Protein AF-A0AAX2ED76-F1 (afdb_monomer)

Nearest PDB structures (foldseek):
  3ja6-assembly1_H  TM=2.681E-01  e=7.664E+00  Escherichia coli
  4tql-assembly1_A  TM=2.188E-01  e=8.082E+00  synthetic construct

pLDDT: mean 91.16, std 10.01, range [43.56, 98.44]

Organism: NCBI:txid361277

Radius of gyration: 42.67 Å; Cα contacts (8 Å, |Δi|>4): 100; chains: 1; bounding box: 92×32×134 Å

Structure (mmCIF, N/CA/C/O backbone):
data_AF-A0AAX2ED76-F1
#
_entry.id   AF-A0AAX2ED76-F1
#
loop_
_atom_site.group_PDB
_atom_site.id
_atom_site.type_symbol
_atom_site.label_atom_id
_atom_site.label_alt_id
_atom_site.label_comp_id
_atom_site.labe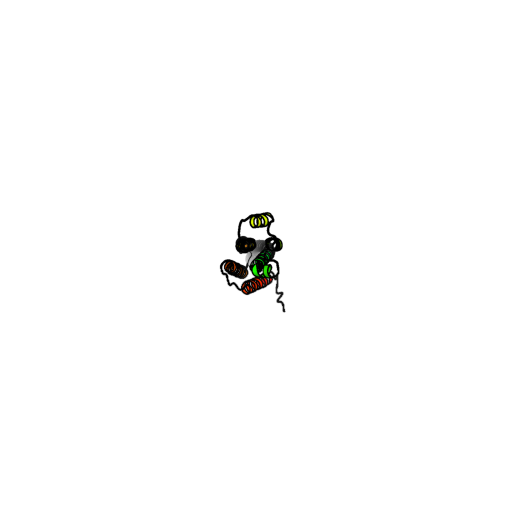l_asym_id
_atom_site.label_entity_id
_atom_site.label_seq_id
_atom_site.pdbx_PDB_ins_code
_atom_site.Cartn_x
_atom_site.Cartn_y
_atom_site.Cartn_z
_atom_site.occupancy
_atom_site.B_iso_or_equiv
_atom_site.auth_seq_id
_atom_site.auth_comp_id
_atom_site.auth_asym_id
_atom_site.auth_atom_id
_atom_site.pdbx_PDB_model_num
ATOM 1 N N . MET A 1 1 ? -61.511 1.092 93.440 1.00 69.12 1 MET A N 1
ATOM 2 C CA . MET A 1 1 ? -60.285 0.341 93.066 1.00 69.12 1 MET A CA 1
ATOM 3 C C . MET A 1 1 ? -60.459 -0.360 91.726 1.00 69.12 1 MET A C 1
ATOM 5 O O . MET A 1 1 ? -59.611 -0.178 90.867 1.00 69.12 1 MET A O 1
ATOM 9 N N . GLU A 1 2 ? -61.564 -1.077 91.512 1.00 80.50 2 GLU A N 1
ATOM 10 C CA . GLU A 1 2 ? -61.861 -1.776 90.249 1.00 80.50 2 GLU A CA 1
ATOM 11 C C . GLU A 1 2 ? -61.949 -0.846 89.022 1.00 80.50 2 GLU A C 1
ATOM 13 O O . GLU A 1 2 ? -61.296 -1.101 88.014 1.00 80.50 2 GLU A O 1
ATOM 18 N N . GLU A 1 3 ? -62.645 0.291 89.136 1.00 82.62 3 GLU A N 1
ATOM 19 C CA . GLU A 1 3 ? -62.752 1.282 88.047 1.00 82.62 3 GLU A CA 1
ATOM 20 C C . GLU A 1 3 ? -61.397 1.890 87.647 1.00 82.62 3 GLU A C 1
ATOM 22 O O . GLU A 1 3 ? -61.124 2.098 86.467 1.00 82.62 3 GLU A O 1
ATOM 27 N N . ILE A 1 4 ? -60.509 2.126 88.620 1.00 82.50 4 ILE A N 1
ATOM 28 C CA . ILE A 1 4 ? -59.165 2.672 88.372 1.00 82.50 4 ILE A CA 1
ATOM 29 C C . ILE A 1 4 ? -58.309 1.646 87.609 1.00 82.50 4 ILE A C 1
ATOM 31 O O . ILE A 1 4 ? -57.596 2.005 86.675 1.00 82.50 4 ILE A O 1
ATOM 35 N N . LEU A 1 5 ? -58.416 0.360 87.957 1.00 80.88 5 LEU A N 1
ATOM 36 C CA . LEU A 1 5 ? -57.726 -0.740 87.275 1.00 80.88 5 LEU A CA 1
ATOM 37 C C . LEU A 1 5 ? -58.218 -0.943 85.836 1.00 80.88 5 LEU A C 1
ATOM 39 O O . LEU A 1 5 ? -57.401 -1.148 84.939 1.00 80.88 5 LEU A O 1
ATOM 43 N N . GLN A 1 6 ? -59.527 -0.836 85.595 1.00 84.56 6 GLN A N 1
ATOM 44 C CA . GLN A 1 6 ? -60.094 -0.915 84.245 1.00 84.56 6 GLN A CA 1
ATOM 45 C C . GLN A 1 6 ? -59.670 0.272 83.370 1.00 84.56 6 GLN A C 1
ATOM 47 O O . GLN A 1 6 ? -59.323 0.080 82.204 1.00 84.56 6 GLN A O 1
ATOM 52 N N . LEU A 1 7 ? -59.617 1.483 83.934 1.00 86.25 7 LEU A N 1
ATOM 53 C CA . LEU A 1 7 ? -59.148 2.680 83.230 1.00 86.25 7 LEU A CA 1
ATOM 54 C C . LEU A 1 7 ? -57.658 2.576 82.846 1.00 86.25 7 LEU A C 1
ATOM 56 O O . LEU A 1 7 ? -57.278 2.878 81.711 1.00 86.25 7 LEU A O 1
ATOM 60 N N . ILE A 1 8 ? -56.809 2.104 83.766 1.00 86.25 8 ILE A N 1
ATOM 61 C CA . ILE A 1 8 ? -55.375 1.879 83.514 1.00 86.25 8 ILE A CA 1
ATOM 62 C C . ILE A 1 8 ? -55.174 0.751 82.487 1.00 86.25 8 ILE A C 1
ATOM 64 O O . ILE A 1 8 ? -54.376 0.884 81.558 1.00 86.25 8 ILE A O 1
ATOM 68 N N . GLY A 1 9 ? -55.931 -0.343 82.594 1.00 86.38 9 GLY A N 1
ATOM 69 C CA . GLY A 1 9 ? -55.889 -1.443 81.627 1.00 86.38 9 GLY A CA 1
ATOM 70 C C . GLY A 1 9 ? -56.289 -1.003 80.215 1.00 86.38 9 GLY A C 1
ATOM 71 O O . GLY A 1 9 ? -55.562 -1.265 79.256 1.00 86.38 9 GLY A O 1
ATOM 72 N N . GLY A 1 10 ? -57.399 -0.269 80.083 1.00 90.44 10 GLY A N 1
ATOM 73 C CA . GLY A 1 10 ? -57.893 0.226 78.794 1.00 90.44 10 GLY A CA 1
ATOM 74 C C . GLY A 1 10 ? -56.942 1.217 78.117 1.00 90.44 10 GLY A C 1
ATOM 75 O O . GLY A 1 10 ? -56.687 1.107 76.917 1.00 90.44 10 GLY A O 1
ATOM 76 N N . THR A 1 11 ? -56.352 2.144 78.879 1.00 91.81 11 THR A N 1
ATOM 77 C CA . THR A 1 11 ? -55.368 3.109 78.349 1.00 91.81 11 THR A CA 1
ATOM 78 C C . THR A 1 11 ? -54.084 2.428 77.874 1.00 91.81 11 THR A C 1
ATOM 80 O O . THR A 1 11 ? -53.576 2.761 76.804 1.00 91.81 11 THR A O 1
ATOM 83 N N . THR A 1 12 ? -53.598 1.417 78.599 1.00 92.38 12 THR A N 1
ATOM 84 C CA . THR A 1 12 ? -52.398 0.655 78.210 1.00 92.38 12 THR A CA 1
ATOM 85 C C . THR A 1 12 ? -52.617 -0.109 76.900 1.00 92.38 12 THR A C 1
ATOM 87 O O . THR A 1 12 ? -51.761 -0.083 76.015 1.00 92.38 12 THR A O 1
ATOM 90 N N . ILE A 1 13 ? -53.790 -0.734 76.737 1.00 93.19 13 ILE A N 1
ATOM 91 C CA . ILE A 1 13 ? -54.168 -1.433 75.499 1.00 93.19 13 ILE A CA 1
ATOM 92 C C . ILE A 1 13 ? -54.272 -0.448 74.330 1.00 93.19 13 ILE A C 1
ATOM 94 O O . ILE A 1 13 ? -53.747 -0.729 73.254 1.00 93.19 13 ILE A O 1
ATOM 98 N N . ALA A 1 14 ? -54.889 0.721 74.533 1.00 93.31 14 ALA A N 1
ATOM 99 C CA . ALA A 1 14 ? -54.999 1.744 73.494 1.00 93.31 14 ALA A CA 1
ATOM 100 C C . ALA A 1 14 ? -53.621 2.251 73.035 1.00 93.31 14 ALA A C 1
ATOM 102 O O . ALA A 1 14 ? -53.367 2.343 71.833 1.00 93.31 14 ALA A O 1
ATOM 103 N N . ILE A 1 15 ? -52.702 2.509 73.973 1.00 94.38 15 ILE A N 1
ATOM 104 C CA . ILE A 1 15 ? -51.319 2.905 73.662 1.00 94.38 15 ILE A CA 1
ATOM 105 C C . ILE A 1 15 ? -50.593 1.787 72.902 1.00 94.38 15 ILE A C 1
ATOM 107 O O . ILE A 1 15 ? -49.913 2.060 71.910 1.00 94.38 15 ILE A O 1
ATOM 111 N N . ALA A 1 16 ? -50.757 0.526 73.311 1.00 94.50 16 ALA A N 1
ATOM 112 C CA . ALA A 1 16 ? -50.165 -0.622 72.621 1.00 94.50 16 ALA A CA 1
ATOM 113 C C . ALA A 1 16 ? -50.689 -0.763 71.180 1.00 94.50 16 ALA A C 1
ATOM 115 O O . ALA A 1 16 ? -49.916 -1.003 70.256 1.00 94.50 16 ALA A O 1
ATOM 116 N N . LEU A 1 17 ? -51.988 -0.545 70.965 1.00 94.38 17 LEU A N 1
ATOM 117 C CA . LEU A 1 17 ? -52.604 -0.583 69.638 1.00 94.38 17 LEU A CA 1
ATOM 118 C C . LEU A 1 17 ? -52.113 0.560 68.747 1.00 94.38 17 LEU A C 1
ATOM 120 O O . LEU A 1 17 ? -51.721 0.321 67.606 1.00 94.38 17 LEU A O 1
ATOM 124 N N . ILE A 1 18 ? -52.076 1.788 69.271 1.00 95.44 18 ILE A N 1
ATOM 125 C CA . ILE A 1 18 ? -51.578 2.961 68.538 1.00 95.44 18 ILE A CA 1
ATOM 126 C C . ILE A 1 18 ? -50.106 2.775 68.165 1.00 95.44 18 ILE A C 1
ATOM 128 O O . ILE A 1 18 ? -49.721 3.034 67.026 1.00 95.44 18 ILE A O 1
ATOM 132 N N . THR A 1 19 ? -49.277 2.293 69.093 1.00 95.81 19 THR A N 1
ATOM 133 C CA . THR A 1 19 ? -47.851 2.051 68.826 1.00 95.81 19 THR A CA 1
ATOM 134 C C . THR A 1 19 ? -47.639 0.908 67.837 1.00 95.81 19 THR A C 1
ATOM 136 O O . THR A 1 19 ? -46.789 1.031 66.956 1.00 95.81 19 THR A O 1
ATOM 139 N N . PHE A 1 20 ? -48.429 -0.167 67.913 1.00 96.50 20 PHE A N 1
ATOM 140 C CA . PHE A 1 20 ? -48.385 -1.266 66.948 1.00 96.50 20 PHE A CA 1
ATOM 141 C C . PHE A 1 20 ? -48.768 -0.806 65.537 1.00 96.50 20 PHE A C 1
ATOM 143 O O . PHE A 1 20 ? -47.997 -1.012 64.597 1.00 96.50 20 PHE A O 1
ATOM 150 N N . LEU A 1 21 ? -49.910 -0.127 65.391 1.00 95.12 21 LEU A N 1
ATOM 151 C CA . LEU A 1 21 ? -50.379 0.392 64.102 1.00 95.12 21 LEU A CA 1
ATOM 152 C C . LEU A 1 21 ? -49.426 1.454 63.544 1.00 95.12 21 LEU A C 1
ATOM 154 O O . LEU A 1 21 ? -49.096 1.425 62.360 1.00 95.12 21 LEU A O 1
ATOM 158 N N . GLY A 1 22 ? -48.923 2.348 64.399 1.00 96.38 22 GLY A N 1
ATOM 159 C CA . GLY A 1 22 ? -47.927 3.349 64.022 1.00 96.38 22 GLY A CA 1
ATOM 160 C C . GLY A 1 22 ? -46.633 2.708 63.522 1.00 96.38 22 GLY A C 1
ATOM 161 O O . GLY A 1 22 ? -46.145 3.056 62.447 1.00 96.38 22 GLY A O 1
ATOM 162 N N . LYS A 1 23 ? -46.108 1.709 64.244 1.00 95.81 23 LYS A N 1
ATOM 163 C CA . LYS A 1 23 ? -44.917 0.953 63.831 1.00 95.81 23 LYS A CA 1
ATOM 164 C C . LYS A 1 23 ? -45.141 0.232 62.502 1.00 95.81 23 LYS A C 1
ATOM 166 O O . LYS A 1 23 ? -44.270 0.286 61.638 1.00 95.81 23 LYS A O 1
ATOM 171 N N . GLN A 1 24 ? -46.298 -0.402 62.320 1.00 96.06 24 GLN A N 1
ATOM 172 C CA . GLN A 1 24 ? -46.640 -1.102 61.083 1.00 96.06 24 GLN A CA 1
ATOM 173 C C . GLN A 1 24 ? -46.751 -0.136 59.896 1.00 96.06 24 GLN A C 1
ATOM 175 O O . GLN A 1 24 ? -46.220 -0.427 58.826 1.00 96.06 24 GLN A O 1
ATOM 180 N N . GLY A 1 25 ? -47.368 1.034 60.091 1.00 95.56 25 GLY A N 1
ATOM 181 C CA . GLY A 1 25 ? -47.464 2.082 59.074 1.00 95.56 25 GLY A CA 1
ATOM 182 C C . GLY A 1 25 ? -46.098 2.645 58.676 1.00 95.56 25 GLY A C 1
ATOM 183 O O . GLY A 1 25 ? -45.792 2.727 57.487 1.00 95.56 25 GLY A O 1
ATOM 184 N N . ILE A 1 26 ? -45.241 2.955 59.656 1.00 96.38 26 ILE A N 1
ATOM 185 C CA . ILE A 1 26 ? -43.863 3.416 59.411 1.00 96.38 26 ILE A CA 1
ATOM 186 C C . ILE A 1 26 ? -43.066 2.347 58.659 1.00 96.38 26 ILE A C 1
ATOM 188 O O . ILE A 1 26 ? -42.390 2.657 57.680 1.00 96.38 26 ILE A O 1
ATOM 192 N N . GLN A 1 27 ? -43.166 1.083 59.071 1.00 96.38 27 GLN A N 1
ATOM 193 C CA . GLN A 1 27 ? -42.460 -0.016 58.420 1.00 96.38 27 GLN A CA 1
ATOM 194 C C . GLN A 1 27 ? -42.949 -0.240 56.984 1.00 96.38 27 GLN A C 1
ATOM 196 O O . GLN A 1 27 ? -42.130 -0.415 56.086 1.00 96.38 27 GLN A O 1
ATOM 201 N N . ALA A 1 28 ? -44.261 -0.180 56.742 1.00 95.88 28 ALA A N 1
ATOM 202 C CA . ALA A 1 28 ? -44.829 -0.269 55.399 1.00 95.88 28 ALA A CA 1
ATOM 203 C C . ALA A 1 28 ? -44.353 0.885 54.502 1.00 95.88 28 ALA A C 1
ATOM 205 O O . ALA A 1 28 ? -43.974 0.654 53.353 1.00 95.88 28 ALA A O 1
ATOM 206 N N . TYR A 1 29 ? -44.308 2.108 55.036 1.00 96.56 29 TYR A N 1
ATOM 207 C CA . TYR A 1 29 ? -43.811 3.279 54.315 1.00 96.56 29 TYR A CA 1
ATOM 208 C C . TYR A 1 29 ? -42.323 3.160 53.964 1.00 96.56 29 TYR A C 1
ATOM 210 O O . TYR A 1 29 ? -41.947 3.372 52.810 1.00 96.56 29 TYR A O 1
ATOM 218 N N . ILE A 1 30 ? -41.484 2.760 54.927 1.00 96.19 30 ILE A N 1
ATOM 219 C CA . ILE A 1 30 ? -40.052 2.517 54.696 1.00 96.19 30 ILE A CA 1
ATOM 220 C C . ILE A 1 30 ? -39.870 1.432 53.634 1.00 96.19 30 ILE A C 1
ATOM 222 O O . ILE A 1 30 ? -39.145 1.649 52.668 1.00 96.19 30 ILE A O 1
ATOM 226 N N . ASN A 1 31 ? -40.572 0.303 53.760 1.00 96.56 31 ASN A N 1
ATOM 227 C CA . ASN A 1 31 ? -40.487 -0.792 52.796 1.00 96.56 31 ASN A CA 1
ATOM 228 C C . ASN A 1 31 ? -40.858 -0.334 51.381 1.00 96.56 31 ASN A C 1
ATOM 230 O O . ASN A 1 31 ? -40.152 -0.667 50.433 1.00 96.56 31 ASN A O 1
ATOM 234 N N . LEU A 1 32 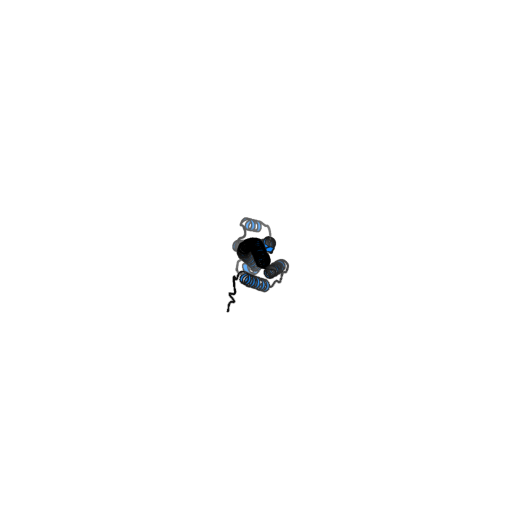? -41.921 0.463 51.233 1.00 96.38 32 LEU A N 1
ATOM 235 C CA . LEU A 1 32 ? -42.346 0.990 49.937 1.00 96.38 32 LEU A CA 1
ATOM 236 C C . LEU A 1 32 ? -41.3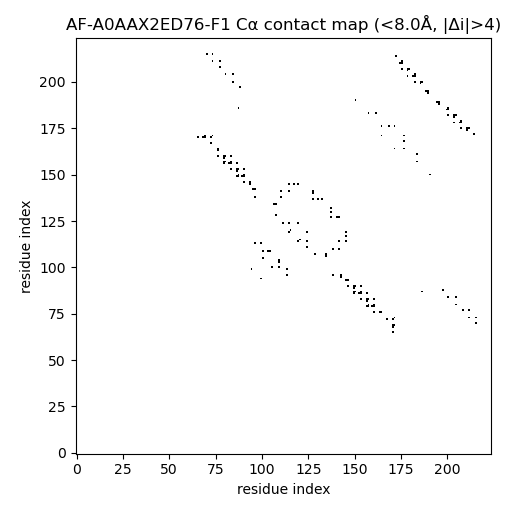04 1.943 49.335 1.00 96.38 32 LEU A C 1
ATOM 238 O O . LEU A 1 32 ? -40.998 1.842 48.145 1.00 96.38 32 LEU A O 1
ATOM 242 N N . LEU A 1 33 ? -40.721 2.836 50.142 1.00 96.19 33 LEU A N 1
ATOM 243 C CA . LEU A 1 33 ? -39.649 3.726 49.691 1.00 96.19 33 LEU A CA 1
ATOM 244 C C . LEU A 1 33 ? -38.394 2.953 49.279 1.00 96.19 33 LEU A C 1
ATOM 246 O O . LEU A 1 33 ? -37.856 3.208 48.201 1.00 96.19 33 LEU A O 1
ATOM 250 N N . THR A 1 34 ? -37.947 1.997 50.095 1.00 96.81 34 THR A N 1
ATOM 251 C CA . THR A 1 34 ? -36.770 1.168 49.805 1.00 96.81 34 THR A CA 1
ATOM 252 C C . THR A 1 34 ? -36.996 0.283 48.584 1.00 96.81 34 THR A C 1
ATOM 254 O O . THR A 1 34 ? -36.108 0.149 47.748 1.00 96.81 34 THR A O 1
ATOM 257 N N . GLN A 1 35 ? -38.188 -0.292 48.421 1.00 97.31 35 GLN A N 1
ATOM 258 C CA . GLN A 1 35 ? -38.518 -1.092 47.243 1.00 97.31 35 GLN A CA 1
ATOM 259 C C . GLN A 1 35 ? -38.535 -0.234 45.973 1.00 97.31 35 GLN A C 1
ATOM 261 O O . GLN A 1 35 ? -38.024 -0.660 44.935 1.00 97.31 35 GLN A O 1
ATOM 266 N N . LYS A 1 36 ? -39.070 0.991 46.052 1.00 97.06 36 LYS A N 1
ATOM 267 C CA . LYS A 1 36 ? -39.067 1.939 44.932 1.00 97.06 36 LYS A CA 1
ATOM 268 C C . LYS A 1 36 ? -37.651 2.382 44.569 1.00 97.06 36 LYS A C 1
ATOM 270 O O . LYS A 1 36 ? -37.310 2.366 43.389 1.00 97.06 36 LYS A O 1
ATOM 275 N N . SER A 1 37 ? -36.821 2.742 45.550 1.00 96.12 37 SER A N 1
ATOM 276 C CA . SER A 1 37 ? -35.431 3.130 45.287 1.00 96.12 37 SER A CA 1
ATOM 277 C C . SER A 1 37 ? -34.636 1.965 44.701 1.00 96.12 37 SER A C 1
ATOM 279 O O . SER A 1 37 ? -33.991 2.141 43.673 1.00 96.12 37 SER A O 1
ATOM 281 N N . LEU A 1 38 ? -34.764 0.756 45.257 1.00 97.12 38 LEU A N 1
ATOM 282 C CA . LEU A 1 38 ? -34.119 -0.450 44.734 1.00 97.12 38 LEU A CA 1
ATOM 283 C C . LEU A 1 38 ? -34.555 -0.754 43.295 1.00 97.12 38 LEU A C 1
ATOM 285 O O . LEU A 1 38 ? -33.721 -1.076 42.449 1.00 97.12 38 LEU A O 1
ATOM 289 N N . SER A 1 39 ? -35.851 -0.623 42.997 1.00 97.62 39 SER A N 1
ATOM 290 C CA . SER A 1 39 ? -36.367 -0.800 41.639 1.00 97.62 39 SER A CA 1
ATOM 291 C C . SER A 1 39 ? -35.797 0.241 40.675 1.00 97.62 39 SER A C 1
ATOM 293 O O . SER A 1 39 ? -35.441 -0.113 39.553 1.00 97.62 39 SER A O 1
ATOM 295 N N . ASN A 1 40 ? -35.687 1.503 41.095 1.00 97.56 40 ASN A N 1
ATOM 296 C CA . ASN A 1 40 ? -35.098 2.562 40.278 1.00 97.56 40 ASN A CA 1
ATOM 297 C C . ASN A 1 40 ? -33.611 2.299 40.015 1.00 97.56 40 ASN A C 1
ATOM 299 O O . ASN A 1 40 ? -33.209 2.298 38.856 1.00 97.56 40 ASN A O 1
ATOM 303 N N . TYR A 1 41 ? -32.829 1.966 41.047 1.00 98.06 41 TYR A N 1
ATOM 304 C CA . TYR A 1 41 ? -31.417 1.604 40.894 1.00 98.06 41 TYR A CA 1
ATOM 305 C C . TYR A 1 41 ? -31.223 0.405 39.964 1.00 98.06 41 TYR A C 1
ATOM 307 O O . TYR A 1 41 ? -30.348 0.424 39.103 1.00 98.06 41 TYR A O 1
ATOM 315 N N . LYS A 1 42 ? -32.062 -0.631 40.082 1.00 98.06 42 LYS A N 1
ATOM 316 C CA . LYS A 1 42 ? -32.019 -1.787 39.176 1.00 98.06 42 LYS A CA 1
ATOM 317 C C . LYS A 1 42 ? -32.316 -1.381 37.731 1.00 98.06 42 LYS A C 1
ATOM 319 O O . LYS A 1 42 ? -31.659 -1.869 36.815 1.00 98.06 42 LYS A O 1
ATOM 324 N N . ASN A 1 43 ? -33.290 -0.498 37.520 1.00 98.19 43 ASN A N 1
ATOM 325 C CA . ASN A 1 43 ? -33.630 0.007 36.192 1.00 98.19 43 ASN A CA 1
ATOM 326 C C . ASN A 1 43 ? -32.501 0.862 35.597 1.00 98.19 43 ASN A C 1
ATOM 328 O O . ASN A 1 43 ? -32.170 0.683 34.427 1.00 98.19 43 ASN A O 1
ATOM 332 N N . GLU A 1 44 ? -31.884 1.737 36.391 1.00 98.25 44 GLU A N 1
ATOM 333 C CA . GLU A 1 44 ? -30.729 2.544 35.981 1.00 98.25 44 GLU A CA 1
ATOM 334 C C . GLU A 1 44 ? -29.522 1.670 35.639 1.00 98.25 44 GLU A C 1
ATOM 336 O O . GLU A 1 44 ? -28.940 1.826 34.568 1.00 98.25 44 GLU A O 1
ATOM 341 N N . LEU A 1 45 ? -29.197 0.689 36.485 1.00 98.19 45 LEU A N 1
ATOM 342 C CA . LEU A 1 45 ? -28.099 -0.246 36.243 1.00 98.19 45 LEU A CA 1
ATOM 343 C C . LEU A 1 45 ? -28.340 -1.072 34.975 1.00 98.19 45 LEU A C 1
ATOM 345 O O . LEU A 1 45 ? -27.443 -1.204 34.147 1.00 98.19 45 LEU A O 1
ATOM 349 N N . ASN A 1 46 ? -29.564 -1.564 34.769 1.00 98.06 46 ASN A N 1
ATOM 350 C CA . ASN A 1 46 ? -29.934 -2.262 33.537 1.00 98.06 46 ASN A CA 1
ATOM 351 C C . ASN A 1 46 ? -29.817 -1.362 32.300 1.00 98.06 46 ASN A C 1
ATOM 353 O O . ASN A 1 46 ? -29.419 -1.835 31.236 1.00 98.06 46 ASN A O 1
ATOM 357 N N . LYS A 1 47 ? -30.164 -0.075 32.419 1.00 98.38 47 LYS A N 1
ATOM 358 C CA . LYS A 1 47 ? -30.011 0.895 31.332 1.00 98.38 47 LYS A CA 1
ATOM 359 C C . LYS A 1 47 ? -28.533 1.102 30.991 1.00 98.38 47 LYS A C 1
ATOM 361 O O . LYS A 1 47 ? -28.169 0.939 29.831 1.00 98.38 47 LYS A O 1
ATOM 366 N N . MET A 1 48 ? -27.688 1.358 31.992 1.00 98.25 48 MET A N 1
ATOM 367 C CA . MET A 1 48 ? -26.238 1.516 31.804 1.00 98.25 48 MET A CA 1
ATOM 368 C C . MET A 1 48 ? -25.594 0.252 31.221 1.00 98.25 48 MET A C 1
ATOM 370 O O . MET A 1 48 ? -24.736 0.343 30.344 1.00 98.25 48 MET A O 1
ATOM 374 N N . ALA A 1 49 ? -26.028 -0.931 31.665 1.00 98.12 49 ALA A N 1
ATOM 375 C CA . ALA A 1 49 ? -25.543 -2.203 31.138 1.00 98.12 49 ALA A CA 1
ATOM 376 C C . ALA A 1 49 ? -25.866 -2.354 29.644 1.00 98.12 49 ALA A C 1
ATOM 378 O O . ALA A 1 49 ? -24.974 -2.673 28.862 1.00 98.12 49 ALA A O 1
ATOM 379 N N . ARG A 1 50 ? -27.104 -2.048 29.229 1.00 98.06 50 ARG A N 1
ATOM 380 C CA . ARG A 1 50 ? -27.512 -2.087 27.813 1.00 98.06 50 ARG A CA 1
ATOM 381 C C . ARG A 1 50 ? -26.779 -1.060 26.955 1.00 98.06 50 ARG A C 1
ATOM 383 O O . ARG A 1 50 ? -26.392 -1.372 25.836 1.00 98.06 50 ARG A O 1
ATOM 390 N N . GLU A 1 51 ? -26.586 0.154 27.464 1.00 98.44 51 GLU A N 1
ATOM 391 C CA . GLU A 1 51 ? -25.818 1.194 26.766 1.00 98.44 51 GLU A CA 1
ATOM 392 C C . GLU A 1 51 ? -24.359 0.764 26.564 1.00 98.44 51 GLU A C 1
ATOM 394 O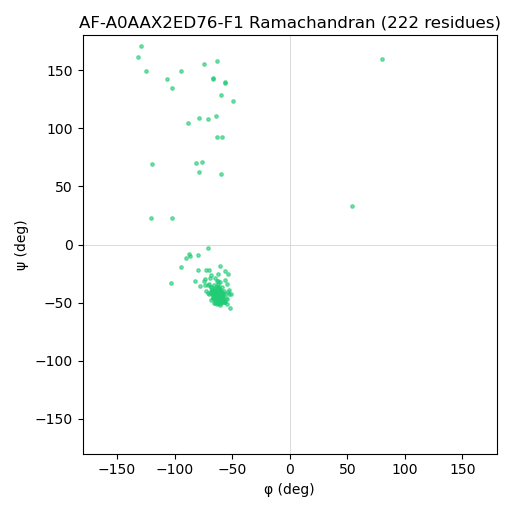 O . GLU A 1 51 ? -23.818 0.907 25.467 1.00 98.44 51 GLU A O 1
ATOM 399 N N . THR A 1 52 ? -23.751 0.168 27.592 1.00 98.19 52 THR A N 1
ATOM 400 C CA . THR A 1 52 ? -22.383 -0.368 27.530 1.00 98.19 52 THR A CA 1
ATOM 401 C C . THR A 1 52 ? -22.276 -1.537 26.552 1.00 98.19 52 THR A C 1
ATOM 403 O O . THR A 1 52 ? -21.343 -1.589 25.753 1.00 98.19 52 THR A O 1
ATOM 406 N N . GLU A 1 53 ? -23.235 -2.465 26.582 1.00 98.44 53 GLU A N 1
ATOM 407 C CA . GLU A 1 53 ? -23.298 -3.598 25.657 1.00 98.44 53 GLU A CA 1
ATOM 408 C C . GLU A 1 53 ? -23.407 -3.123 24.203 1.00 98.44 53 GLU A C 1
ATOM 410 O O . GLU A 1 53 ? -22.650 -3.575 23.345 1.00 98.44 53 GLU A O 1
ATOM 415 N N . HIS A 1 54 ? -24.292 -2.162 23.934 1.00 98.31 54 HIS A N 1
ATOM 416 C CA . HIS A 1 54 ? -24.463 -1.585 22.604 1.00 98.31 54 HIS A CA 1
ATOM 417 C C . HIS A 1 54 ? -23.198 -0.855 22.117 1.00 98.31 54 HIS A C 1
ATOM 419 O O . HIS A 1 54 ? -22.79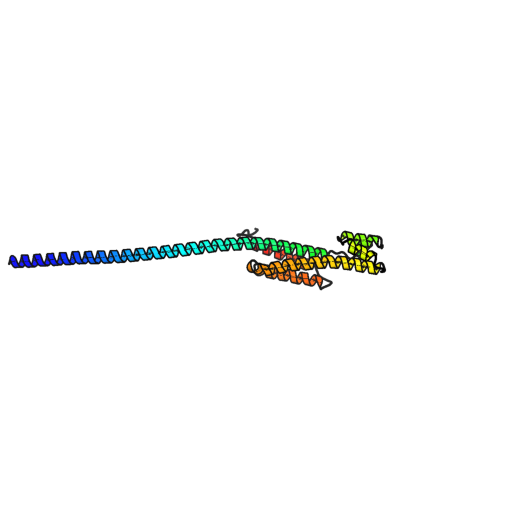3 -1.016 20.964 1.00 98.31 54 HIS A O 1
ATOM 425 N N . ASP A 1 55 ? -22.537 -0.077 22.980 1.00 98.31 55 ASP A N 1
ATOM 426 C CA . ASP A 1 55 ? -21.268 0.579 22.638 1.00 98.31 55 ASP A CA 1
ATOM 427 C C . ASP A 1 55 ? -20.161 -0.436 22.320 1.00 98.31 55 ASP A C 1
ATOM 429 O O . ASP A 1 55 ? -19.425 -0.268 21.345 1.00 98.31 55 ASP A O 1
ATOM 433 N N . LEU A 1 56 ? -20.073 -1.518 23.097 1.00 98.31 56 LEU A N 1
ATOM 434 C CA . LEU A 1 56 ? -19.122 -2.598 22.852 1.00 98.31 56 LEU A CA 1
ATOM 435 C C . LEU A 1 56 ? -19.397 -3.297 21.515 1.00 98.31 56 LEU A C 1
ATOM 437 O O . LEU A 1 56 ? -18.466 -3.497 20.737 1.00 98.31 56 LEU A O 1
ATOM 441 N N . GLN A 1 57 ? -20.657 -3.625 21.218 1.00 98.19 57 GLN A N 1
ATOM 442 C CA . GLN A 1 57 ? -21.051 -4.231 19.942 1.00 98.19 57 GLN A CA 1
ATOM 443 C C . GLN A 1 57 ? -20.680 -3.336 18.755 1.00 98.19 57 GLN A C 1
ATOM 445 O O . GLN A 1 57 ? -20.091 -3.819 17.786 1.00 98.19 57 GLN A O 1
ATOM 450 N N . ARG A 1 58 ? -20.946 -2.027 18.852 1.00 98.38 58 ARG A N 1
ATOM 451 C CA . ARG A 1 58 ? -20.534 -1.048 17.838 1.00 98.38 58 ARG A CA 1
ATOM 452 C C . ARG A 1 58 ? -19.017 -1.035 17.651 1.00 98.38 58 ARG A C 1
ATOM 454 O O . ARG A 1 58 ? -18.549 -1.145 16.527 1.00 98.38 58 ARG A O 1
ATOM 461 N N . LYS A 1 59 ? -18.244 -0.963 18.738 1.00 98.25 59 LYS A N 1
ATOM 462 C CA . LYS A 1 59 ? -16.772 -0.976 18.676 1.00 98.25 59 LYS A CA 1
ATOM 463 C C . LYS A 1 59 ? -16.223 -2.256 18.049 1.00 98.25 59 LYS A C 1
ATOM 465 O O . LYS A 1 59 ? -15.291 -2.179 17.256 1.00 98.25 59 LYS A O 1
ATOM 470 N N . ILE A 1 60 ? -16.792 -3.417 18.380 1.00 97.75 60 ILE A N 1
ATOM 471 C CA . ILE A 1 60 ? -16.415 -4.705 17.776 1.00 97.75 60 ILE A CA 1
ATOM 472 C C . ILE A 1 60 ? -16.699 -4.691 16.273 1.00 97.75 60 ILE A C 1
ATOM 474 O O . ILE A 1 60 ? -15.846 -5.094 15.484 1.00 97.75 60 ILE A O 1
ATOM 478 N N . HIS A 1 61 ? -17.874 -4.205 15.873 1.00 97.81 61 HIS A N 1
ATOM 479 C CA . HIS A 1 61 ? -18.244 -4.078 14.468 1.00 97.81 61 HIS A CA 1
ATOM 480 C C . HIS A 1 61 ? -17.297 -3.136 13.708 1.00 97.81 61 HIS A C 1
ATOM 482 O O . HIS A 1 61 ? -16.750 -3.518 12.673 1.00 97.81 61 HIS A O 1
ATOM 488 N N . ASP A 1 62 ? -17.037 -1.945 14.248 1.00 97.94 62 ASP A N 1
ATOM 489 C CA . ASP A 1 62 ? -16.151 -0.950 13.637 1.00 97.94 62 ASP A CA 1
ATOM 490 C C . ASP A 1 62 ? -14.708 -1.464 13.544 1.00 97.94 62 ASP A C 1
ATOM 492 O O . ASP A 1 62 ? -14.047 -1.292 12.518 1.00 97.94 62 ASP A O 1
ATOM 496 N N . PHE A 1 63 ? -14.231 -2.167 14.577 1.00 95.88 63 PHE A N 1
ATOM 497 C CA . PHE A 1 63 ? -12.936 -2.843 14.550 1.00 95.88 63 PHE A CA 1
ATOM 498 C C . PHE A 1 63 ? -12.882 -3.925 13.466 1.00 95.88 63 PHE A C 1
ATOM 500 O O . PHE A 1 63 ? -11.884 -4.026 12.752 1.00 95.88 63 PHE A O 1
ATOM 507 N N . GLY A 1 64 ? -13.956 -4.700 13.299 1.00 95.19 64 GLY A N 1
ATOM 508 C CA . GLY A 1 64 ? -14.075 -5.689 12.228 1.00 95.19 64 GLY A CA 1
ATOM 509 C C . GLY A 1 64 ? -13.980 -5.055 10.839 1.00 95.19 64 GLY A C 1
ATOM 510 O O . GLY A 1 64 ? -13.201 -5.515 10.002 1.00 95.19 64 GLY A O 1
ATOM 511 N N . LEU A 1 65 ? -14.706 -3.956 10.606 1.00 96.62 65 LEU A N 1
ATOM 512 C CA . LEU A 1 65 ? -14.638 -3.201 9.351 1.00 96.62 65 LEU A CA 1
ATOM 513 C C . LEU A 1 65 ? -13.237 -2.636 9.095 1.00 96.62 65 LEU A C 1
ATOM 515 O O . LEU A 1 65 ? -12.706 -2.782 7.990 1.00 96.62 65 LEU A O 1
ATOM 519 N N . TYR A 1 66 ? -12.620 -2.031 10.113 1.00 96.38 66 TYR A N 1
ATOM 520 C CA . TYR A 1 66 ? -11.260 -1.506 10.025 1.00 96.38 66 TYR A CA 1
ATOM 521 C C . TYR A 1 66 ? -10.248 -2.611 9.709 1.00 96.38 66 TYR A C 1
ATOM 523 O O . TYR A 1 66 ? -9.453 -2.460 8.785 1.00 96.38 66 TYR A O 1
ATOM 531 N N . SER A 1 67 ? -10.298 -3.737 10.425 1.00 94.56 67 SER A N 1
ATOM 532 C CA . SER A 1 67 ? -9.403 -4.878 10.210 1.00 94.56 67 SER A CA 1
ATOM 533 C C . SER A 1 67 ? -9.552 -5.443 8.797 1.00 94.56 67 SER A C 1
ATOM 535 O O . SER A 1 67 ? -8.553 -5.611 8.095 1.00 94.56 67 SER A O 1
ATOM 537 N N . SER A 1 68 ? -10.787 -5.637 8.324 1.00 95.56 68 SER A N 1
ATOM 538 C CA . SER A 1 68 ? -11.042 -6.097 6.956 1.00 95.56 68 SER A CA 1
ATOM 539 C C . SER A 1 68 ? -10.468 -5.135 5.915 1.00 95.56 68 SER A C 1
ATOM 541 O O . SER A 1 68 ? -9.818 -5.578 4.966 1.00 95.56 68 SER A O 1
ATOM 543 N N . LYS A 1 69 ? -10.671 -3.821 6.087 1.00 97.62 69 LYS A N 1
ATOM 544 C CA . LYS A 1 69 ? -10.113 -2.811 5.180 1.00 97.62 69 LYS A CA 1
ATOM 545 C C . LYS A 1 69 ? -8.596 -2.774 5.241 1.00 97.62 69 LYS A C 1
ATOM 547 O O . LYS A 1 69 ? -7.956 -2.714 4.198 1.00 97.62 69 LYS A O 1
ATOM 552 N N . ARG A 1 70 ? -8.013 -2.883 6.430 1.00 95.69 70 ARG A N 1
ATOM 553 C CA . ARG A 1 70 ? -6.566 -2.958 6.616 1.00 95.69 70 ARG A CA 1
ATOM 554 C C . ARG A 1 70 ? -5.966 -4.123 5.822 1.00 95.69 70 ARG A C 1
ATOM 556 O O . ARG A 1 70 ? -5.046 -3.885 5.049 1.00 95.69 70 ARG A O 1
ATOM 563 N N . HIS A 1 71 ? -6.502 -5.340 5.922 1.00 94.69 71 HIS A N 1
ATOM 564 C CA . HIS A 1 71 ? -5.998 -6.481 5.137 1.00 94.69 71 HIS A CA 1
ATOM 565 C C . HIS A 1 71 ? -6.085 -6.252 3.621 1.00 94.69 71 HIS A C 1
ATOM 567 O O . HIS A 1 71 ? -5.121 -6.525 2.905 1.00 94.69 71 HIS A O 1
ATOM 573 N N . GLU A 1 72 ? -7.199 -5.693 3.138 1.00 96.75 72 GLU A N 1
ATOM 574 C CA . GLU A 1 72 ? -7.362 -5.295 1.732 1.00 96.75 72 GLU A CA 1
ATOM 575 C C . GLU A 1 72 ? -6.262 -4.305 1.311 1.00 96.75 72 GLU A C 1
ATOM 577 O O . GLU A 1 72 ? -5.585 -4.513 0.301 1.00 96.75 72 GLU A O 1
ATOM 582 N N . LYS A 1 73 ? -6.030 -3.255 2.114 1.00 97.75 73 LYS A N 1
ATOM 583 C CA . LYS A 1 73 ? -5.027 -2.229 1.806 1.00 97.75 73 LYS A CA 1
ATOM 584 C C . LYS A 1 73 ? -3.606 -2.773 1.824 1.00 97.75 73 LYS A C 1
ATOM 586 O O . LYS A 1 73 ? -2.850 -2.431 0.920 1.00 97.75 73 LYS A O 1
ATOM 591 N N . TYR A 1 74 ? -3.264 -3.638 2.778 1.00 96.94 74 TYR A N 1
ATOM 592 C CA . TYR A 1 74 ? -1.953 -4.293 2.858 1.00 96.94 74 TYR A CA 1
ATOM 593 C C . TYR A 1 74 ? -1.661 -5.187 1.651 1.00 96.94 74 TYR A C 1
ATOM 595 O O . TYR A 1 74 ? -0.569 -5.122 1.087 1.00 96.94 74 TYR A O 1
ATOM 603 N N . SER A 1 75 ? -2.631 -6.003 1.234 1.00 95.94 75 SER A N 1
ATOM 604 C CA . SER A 1 75 ? -2.464 -6.867 0.062 1.00 95.94 75 SER A CA 1
ATOM 605 C C . SER A 1 75 ? -2.209 -6.047 -1.202 1.00 95.94 75 SER A C 1
ATOM 607 O O . SER A 1 75 ? -1.337 -6.382 -2.003 1.00 95.94 75 SER A O 1
ATOM 609 N N . GLU A 1 76 ? -2.962 -4.964 -1.377 1.00 97.88 76 GLU A N 1
ATOM 610 C CA . GLU A 1 76 ? -2.857 -4.133 -2.570 1.00 97.88 76 GLU A CA 1
ATOM 611 C C . GLU A 1 76 ? -1.554 -3.328 -2.605 1.00 97.88 76 GLU A C 1
ATOM 613 O O . GLU A 1 76 ? -0.888 -3.302 -3.640 1.00 97.88 76 GLU A O 1
ATOM 618 N N . ILE A 1 77 ? -1.113 -2.746 -1.481 1.00 97.44 77 ILE A N 1
ATOM 619 C CA . ILE A 1 77 ? 0.187 -2.063 -1.472 1.00 97.44 77 ILE A CA 1
ATOM 620 C C . ILE A 1 77 ? 1.338 -3.040 -1.709 1.00 97.44 77 ILE A C 1
ATOM 622 O O . ILE A 1 77 ? 2.274 -2.713 -2.433 1.00 97.44 77 ILE A O 1
ATOM 626 N N . TYR A 1 78 ? 1.267 -4.259 -1.167 1.00 97.19 78 TYR A N 1
ATOM 627 C CA . TYR A 1 78 ? 2.293 -5.264 -1.426 1.00 97.19 78 TYR A CA 1
ATOM 628 C C . TYR A 1 78 ? 2.382 -5.593 -2.923 1.00 97.19 78 TYR A C 1
ATOM 630 O O . TYR A 1 78 ? 3.478 -5.644 -3.483 1.00 97.19 78 TYR A O 1
ATOM 638 N N . ARG A 1 79 ? 1.233 -5.737 -3.595 1.00 98.00 79 ARG A N 1
ATOM 639 C CA . ARG A 1 79 ? 1.168 -5.920 -5.051 1.00 98.00 79 ARG A CA 1
ATOM 640 C C . ARG A 1 79 ? 1.819 -4.751 -5.795 1.00 98.00 79 ARG A C 1
ATOM 642 O O . ARG A 1 79 ? 2.621 -4.987 -6.695 1.00 98.00 79 ARG A O 1
ATOM 649 N N . LEU A 1 80 ? 1.497 -3.509 -5.428 1.00 98.06 80 LEU A N 1
ATOM 650 C CA . LEU A 1 80 ? 2.059 -2.311 -6.063 1.00 98.06 80 LEU A CA 1
ATOM 651 C C . LEU A 1 80 ? 3.576 -2.200 -5.851 1.00 98.06 80 LEU A C 1
ATOM 653 O O . LEU A 1 80 ? 4.303 -1.946 -6.807 1.00 98.06 80 LEU A O 1
ATOM 657 N N . LEU A 1 81 ? 4.068 -2.468 -4.639 1.00 97.06 81 LEU A N 1
ATOM 658 C CA . LEU A 1 81 ? 5.503 -2.489 -4.338 1.00 97.06 81 LEU A CA 1
ATOM 659 C C . LEU A 1 81 ? 6.239 -3.576 -5.125 1.00 97.06 81 LEU A C 1
ATOM 661 O O . LEU A 1 81 ? 7.323 -3.315 -5.634 1.00 97.06 81 LEU A O 1
ATOM 665 N N . GLN A 1 82 ? 5.647 -4.763 -5.285 1.00 97.12 82 GLN A N 1
ATOM 666 C CA . GLN A 1 82 ? 6.223 -5.835 -6.100 1.00 97.12 82 GLN A CA 1
ATOM 667 C C . GLN A 1 82 ? 6.312 -5.439 -7.581 1.00 97.12 82 GLN A C 1
ATOM 669 O O . GLN A 1 82 ? 7.305 -5.744 -8.246 1.00 97.12 82 GLN A O 1
ATOM 674 N N . VAL A 1 83 ? 5.287 -4.761 -8.110 1.00 98.00 83 VAL A N 1
ATOM 675 C CA . VAL A 1 83 ? 5.299 -4.229 -9.482 1.00 98.00 83 VAL A CA 1
ATOM 676 C C . VAL A 1 83 ? 6.373 -3.153 -9.629 1.00 98.00 83 VAL A C 1
ATOM 678 O O . VAL A 1 83 ? 7.126 -3.188 -10.602 1.00 98.00 83 VAL A O 1
ATOM 681 N N . ALA A 1 84 ? 6.478 -2.241 -8.660 1.00 97.00 84 ALA A N 1
ATOM 682 C CA . ALA A 1 84 ? 7.492 -1.196 -8.655 1.00 97.00 84 ALA A CA 1
ATOM 683 C C . ALA A 1 84 ? 8.907 -1.782 -8.604 1.00 97.00 84 ALA A C 1
ATOM 685 O O . ALA A 1 84 ? 9.726 -1.478 -9.465 1.00 97.00 84 ALA A O 1
ATOM 686 N N . HIS A 1 85 ? 9.155 -2.705 -7.671 1.00 95.88 85 HIS A N 1
ATOM 687 C CA . HIS A 1 85 ? 10.402 -3.465 -7.553 1.00 95.88 85 HIS A CA 1
ATOM 688 C C . HIS A 1 85 ? 10.779 -4.130 -8.880 1.00 95.88 85 HIS A C 1
ATOM 690 O O . HIS A 1 85 ? 11.833 -3.847 -9.436 1.00 95.88 85 HIS A O 1
ATOM 696 N N . SER A 1 86 ? 9.866 -4.912 -9.459 1.00 95.81 86 SER A N 1
ATOM 697 C CA . SER A 1 86 ? 10.117 -5.620 -10.723 1.00 95.81 86 SER A CA 1
ATOM 698 C C . SER A 1 86 ? 10.377 -4.667 -11.894 1.00 95.81 86 SER A C 1
ATOM 700 O O . SER A 1 86 ? 11.095 -5.011 -12.829 1.00 95.81 86 SER A O 1
ATOM 702 N N . SER A 1 87 ? 9.765 -3.481 -11.885 1.00 94.81 87 SER A N 1
ATOM 703 C CA . SER A 1 87 ? 9.963 -2.473 -12.932 1.00 94.81 87 SER A CA 1
ATOM 704 C C . SER A 1 87 ? 11.325 -1.796 -12.812 1.00 94.81 87 SER A C 1
ATOM 706 O O . SER A 1 87 ? 11.943 -1.502 -13.831 1.00 94.81 87 SER A O 1
ATOM 708 N N . VAL A 1 88 ? 11.808 -1.596 -11.585 1.00 93.00 88 VAL A N 1
ATOM 709 C CA . VAL A 1 88 ? 13.153 -1.082 -11.298 1.00 93.00 88 VAL A CA 1
ATOM 710 C C . VAL A 1 88 ? 14.205 -2.082 -11.747 1.00 93.00 88 VAL A C 1
ATOM 712 O O . VAL A 1 88 ? 15.059 -1.697 -12.536 1.00 93.00 88 VAL A O 1
ATOM 715 N N . VAL A 1 89 ? 14.070 -3.352 -11.347 1.00 91.25 89 VAL A N 1
ATOM 716 C CA . VAL A 1 89 ? 14.954 -4.448 -11.786 1.00 91.25 89 VAL A CA 1
ATOM 717 C C . VAL A 1 89 ? 15.010 -4.515 -13.312 1.00 91.25 89 VAL A C 1
ATOM 719 O O . VAL A 1 89 ? 16.070 -4.524 -13.916 1.00 91.25 89 VAL A O 1
ATOM 722 N N . LYS A 1 90 ? 13.862 -4.448 -13.997 1.00 91.00 90 LYS A N 1
ATOM 723 C CA . LYS A 1 90 ? 13.847 -4.428 -15.471 1.00 91.00 90 LYS A CA 1
ATOM 724 C C . LYS A 1 90 ? 14.554 -3.216 -16.072 1.00 91.00 90 LYS A C 1
ATOM 726 O O . LYS A 1 90 ? 15.089 -3.326 -17.170 1.00 91.00 90 LYS A O 1
ATOM 731 N N . ALA A 1 91 ? 14.493 -2.061 -15.412 1.00 90.69 91 ALA A N 1
ATOM 732 C CA . ALA A 1 91 ? 15.158 -0.848 -15.869 1.00 90.69 91 ALA A CA 1
ATOM 733 C C . ALA A 1 91 ? 16.677 -0.898 -15.640 1.00 90.69 91 ALA A C 1
ATOM 735 O O . ALA A 1 91 ? 17.409 -0.321 -16.445 1.00 90.69 91 ALA A O 1
ATOM 736 N N . THR A 1 92 ? 17.145 -1.587 -14.592 1.00 87.12 92 THR A N 1
ATOM 737 C CA . THR A 1 92 ? 18.572 -1.845 -14.329 1.00 87.12 92 THR A CA 1
ATOM 738 C C . THR A 1 92 ? 19.119 -2.966 -15.217 1.00 87.12 92 THR A C 1
ATOM 740 O O . THR A 1 92 ? 20.218 -2.837 -15.749 1.00 87.12 92 THR A O 1
ATOM 743 N N . ASP A 1 93 ? 18.310 -3.989 -15.503 1.00 87.50 93 ASP A N 1
ATOM 744 C CA . ASP A 1 93 ? 18.609 -5.120 -16.395 1.00 87.50 93 ASP A CA 1
ATOM 745 C C . ASP A 1 93 ? 18.658 -4.758 -17.888 1.00 87.50 93 ASP A C 1
ATOM 747 O O . ASP A 1 93 ? 18.926 -5.624 -18.733 1.00 87.50 93 ASP A O 1
ATOM 751 N N . VAL A 1 94 ? 18.372 -3.507 -18.273 1.00 85.94 94 VAL A N 1
ATOM 752 C CA . VAL A 1 94 ? 18.550 -3.063 -19.663 1.00 85.94 94 VAL A CA 1
ATOM 753 C C . VAL A 1 94 ? 20.039 -3.151 -20.006 1.00 85.94 94 VAL A C 1
ATOM 755 O O . VAL A 1 94 ? 20.819 -2.231 -19.775 1.00 85.94 94 VAL A O 1
ATOM 758 N N . VAL A 1 95 ? 20.421 -4.298 -20.572 1.00 72.12 95 VAL A N 1
ATOM 759 C CA . VAL A 1 95 ? 21.800 -4.640 -20.912 1.00 72.12 95 VAL A CA 1
ATOM 760 C C . VAL A 1 95 ? 22.389 -3.576 -21.828 1.00 72.12 95 VAL A C 1
ATOM 762 O O . VAL A 1 95 ? 21.737 -3.110 -22.773 1.00 72.12 95 VAL A O 1
ATOM 765 N N . ASN A 1 96 ? 23.658 -3.244 -21.578 1.00 72.94 96 ASN A N 1
ATOM 766 C CA . ASN A 1 96 ? 24.438 -2.373 -22.438 1.00 72.94 96 ASN A CA 1
ATOM 767 C C . ASN A 1 96 ? 24.316 -2.853 -23.890 1.00 72.94 96 ASN A C 1
ATOM 769 O O . ASN A 1 96 ? 24.646 -3.993 -24.224 1.00 72.94 96 ASN A O 1
ATOM 773 N N . ILE A 1 97 ? 23.864 -1.972 -24.780 1.00 80.69 97 ILE A N 1
ATOM 774 C CA . ILE A 1 97 ? 23.705 -2.290 -26.203 1.00 80.69 97 I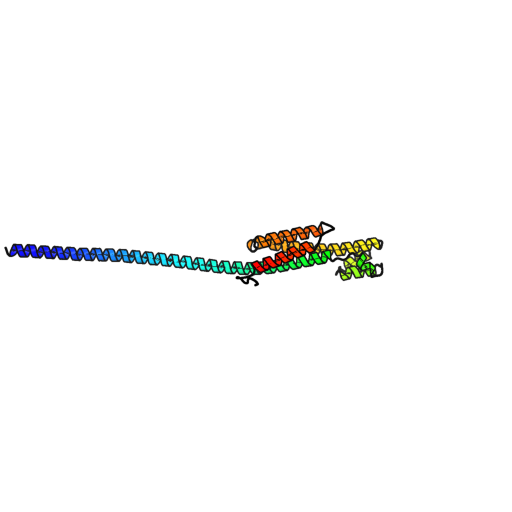LE A CA 1
ATOM 775 C C . ILE A 1 97 ? 25.012 -2.793 -26.843 1.00 80.69 97 ILE A C 1
ATOM 777 O O . ILE A 1 97 ? 24.988 -3.486 -27.858 1.00 80.69 97 ILE A O 1
ATOM 781 N N . ASN A 1 98 ? 26.173 -2.468 -26.263 1.00 78.19 98 ASN A N 1
ATOM 782 C CA . ASN A 1 98 ? 27.449 -3.040 -26.675 1.00 78.19 98 ASN A CA 1
ATOM 783 C C . ASN A 1 98 ? 27.499 -4.549 -26.474 1.00 78.19 98 ASN A C 1
ATOM 785 O O . ASN A 1 98 ? 27.976 -5.227 -27.373 1.00 78.19 98 ASN A O 1
ATOM 789 N N . ASP A 1 99 ? 27.003 -5.072 -25.360 1.00 82.12 99 ASP A N 1
ATOM 790 C CA . ASP A 1 99 ? 27.035 -6.509 -25.095 1.00 82.12 99 ASP A CA 1
ATOM 791 C C . ASP A 1 99 ? 26.020 -7.245 -25.970 1.00 82.12 99 ASP A C 1
ATOM 793 O O . ASP A 1 99 ? 26.372 -8.241 -26.594 1.00 82.12 99 ASP A O 1
ATOM 797 N N . TYR A 1 100 ? 24.825 -6.676 -26.165 1.00 79.31 100 TYR A N 1
ATOM 798 C CA . TYR A 1 100 ? 23.832 -7.241 -27.087 1.00 79.31 100 TYR A CA 1
ATOM 799 C C . TYR A 1 100 ? 24.325 -7.299 -28.545 1.00 79.31 100 TYR A C 1
ATOM 801 O O . TYR A 1 100 ? 24.090 -8.278 -29.250 1.00 79.31 100 TYR A O 1
ATOM 809 N N . LEU A 1 101 ? 25.008 -6.249 -29.015 1.00 77.88 101 LEU A N 1
ATOM 810 C CA . LEU A 1 101 ? 25.502 -6.171 -30.394 1.00 77.88 101 LEU A CA 1
ATOM 811 C C . LEU A 1 101 ? 26.880 -6.805 -30.601 1.00 77.88 101 LEU A C 1
ATOM 813 O O . LEU A 1 101 ? 27.292 -6.935 -31.744 1.00 77.88 101 LEU A O 1
ATOM 817 N N . LYS A 1 102 ? 27.617 -7.197 -29.555 1.00 79.06 102 LYS A N 1
ATOM 818 C CA . LYS A 1 102 ? 28.849 -7.993 -29.731 1.00 79.06 102 LYS A CA 1
ATOM 819 C C . LYS A 1 102 ? 28.544 -9.371 -30.322 1.00 79.06 102 LYS A C 1
ATOM 821 O O . LYS A 1 102 ? 29.382 -9.925 -31.021 1.00 79.06 102 LYS A O 1
ATOM 826 N N . GLU A 1 103 ? 27.348 -9.895 -30.062 1.00 67.44 103 GLU A N 1
ATOM 827 C CA . GLU A 1 103 ? 26.895 -11.210 -30.528 1.00 67.44 103 GLU A CA 1
ATOM 828 C C . GLU A 1 103 ? 26.235 -11.179 -31.920 1.00 67.44 103 GLU A C 1
ATOM 830 O O . GLU A 1 103 ? 25.932 -12.233 -32.479 1.00 67.44 103 GLU A O 1
ATOM 835 N N . ARG A 1 104 ? 25.986 -9.991 -32.495 1.00 67.19 104 ARG A N 1
ATOM 836 C CA . ARG A 1 104 ? 25.289 -9.814 -33.782 1.00 67.19 104 ARG A CA 1
ATOM 837 C C . ARG A 1 104 ? 26.034 -8.857 -34.713 1.00 67.19 104 ARG A C 1
ATOM 839 O O . ARG A 1 104 ? 26.837 -8.043 -34.277 1.00 67.19 104 ARG A O 1
ATOM 846 N N . ASP A 1 105 ? 25.722 -8.911 -36.005 1.00 68.81 105 ASP A N 1
ATOM 847 C CA . ASP A 1 105 ? 26.284 -7.982 -36.990 1.00 68.81 105 ASP A CA 1
ATOM 848 C C . ASP A 1 105 ? 26.005 -6.513 -36.619 1.00 68.81 105 ASP A C 1
ATOM 850 O O . ASP A 1 105 ? 24.902 -6.147 -36.205 1.00 68.81 105 ASP A O 1
ATOM 854 N N . GLN A 1 106 ? 26.998 -5.640 -36.802 1.00 78.94 106 GLN A N 1
ATOM 855 C CA . GLN A 1 106 ? 26.903 -4.200 -36.526 1.00 78.94 106 GLN A CA 1
ATOM 856 C C . GLN A 1 106 ? 26.165 -3.453 -37.651 1.00 78.94 106 GLN A C 1
ATOM 858 O O . GLN A 1 106 ? 26.739 -2.611 -38.339 1.00 78.94 106 GLN A O 1
ATOM 863 N N . ASN A 1 107 ? 24.894 -3.787 -37.876 1.00 82.31 107 ASN A N 1
ATOM 864 C CA . ASN A 1 107 ? 24.050 -3.178 -38.903 1.00 82.31 107 ASN A CA 1
ATOM 865 C C . ASN A 1 107 ? 22.703 -2.696 -38.335 1.00 82.31 107 ASN A C 1
ATOM 867 O O . ASN A 1 107 ? 22.344 -2.965 -37.194 1.00 82.31 107 ASN A O 1
ATOM 871 N N . VAL A 1 108 ? 21.930 -1.952 -39.130 1.00 82.12 108 VAL A N 1
ATOM 872 C CA . VAL A 1 108 ? 20.645 -1.379 -38.680 1.00 82.12 108 VAL A CA 1
ATOM 873 C C . VAL A 1 108 ? 19.637 -2.463 -38.265 1.00 82.12 108 VAL A C 1
ATOM 875 O O . VAL A 1 108 ? 18.884 -2.261 -37.315 1.00 82.12 108 VAL A O 1
ATOM 878 N N . LEU A 1 109 ? 19.660 -3.642 -38.897 1.00 86.31 109 LEU A N 1
ATOM 879 C CA . LEU A 1 109 ? 18.763 -4.756 -38.559 1.00 86.31 109 LEU A CA 1
ATOM 880 C C . LEU A 1 109 ? 18.989 -5.281 -37.132 1.00 86.31 109 LEU A C 1
ATOM 882 O O . LEU A 1 109 ? 18.034 -5.712 -36.476 1.00 86.31 109 LEU A O 1
ATOM 886 N N . SER A 1 110 ? 20.220 -5.225 -36.613 1.00 88.75 110 SER A N 1
ATOM 887 C CA . SER A 1 110 ? 20.493 -5.611 -35.226 1.00 88.75 110 SER A CA 1
ATOM 888 C C . SER A 1 110 ? 19.997 -4.575 -34.214 1.00 88.75 110 SER A C 1
ATOM 890 O O . SER A 1 110 ? 19.544 -4.971 -33.139 1.00 88.75 110 SER A O 1
ATOM 892 N N . LEU A 1 111 ? 19.958 -3.283 -34.571 1.00 90.25 111 LEU A N 1
ATOM 893 C CA . LEU A 1 111 ? 19.299 -2.243 -33.763 1.00 90.25 111 LEU A CA 1
ATOM 894 C C . LEU A 1 111 ? 17.782 -2.434 -33.715 1.00 90.25 111 LEU A C 1
ATOM 896 O O . LEU A 1 111 ? 17.193 -2.363 -32.639 1.00 90.25 111 LEU A O 1
ATOM 900 N N . VAL A 1 112 ? 17.158 -2.743 -34.854 1.00 92.00 112 VAL A N 1
ATOM 901 C CA . VAL A 1 112 ? 15.722 -3.064 -34.919 1.00 92.00 112 VAL A CA 1
ATOM 902 C C . VAL A 1 112 ? 15.411 -4.283 -34.048 1.00 92.00 112 VAL A C 1
ATOM 904 O O . VAL A 1 112 ? 14.512 -4.240 -33.214 1.00 92.00 112 VAL A O 1
ATOM 907 N N . SER A 1 113 ? 16.211 -5.348 -34.168 1.00 92.19 113 SER A N 1
ATOM 908 C CA . SER A 1 113 ? 16.062 -6.561 -33.349 1.00 92.19 113 SER A CA 1
ATOM 909 C C . SER A 1 113 ? 16.210 -6.277 -31.849 1.00 92.19 113 SER A C 1
ATOM 911 O O . SER A 1 113 ? 15.459 -6.828 -31.044 1.00 92.19 113 SER A O 1
ATOM 913 N N . TYR A 1 114 ? 17.159 -5.411 -31.474 1.00 91.81 114 TYR A N 1
ATOM 914 C CA . TYR A 1 114 ? 17.331 -4.953 -30.096 1.00 91.81 114 TYR A CA 1
ATOM 915 C C . TYR A 1 114 ? 16.074 -4.238 -29.595 1.00 91.81 114 TYR A C 1
ATOM 917 O O . TYR A 1 114 ? 15.528 -4.613 -28.565 1.00 91.81 114 TYR A O 1
ATOM 925 N N . MET A 1 115 ? 15.576 -3.248 -30.336 1.00 94.19 115 MET A N 1
ATOM 926 C CA . MET A 1 115 ? 14.396 -2.478 -29.936 1.00 94.19 115 MET A CA 1
ATOM 927 C C . MET A 1 115 ? 13.136 -3.350 -29.838 1.00 94.19 115 MET A C 1
ATOM 929 O O . MET A 1 115 ? 12.377 -3.209 -28.880 1.00 94.19 115 MET A O 1
ATOM 933 N N . LEU A 1 116 ? 12.948 -4.300 -30.759 1.00 94.25 116 LEU A N 1
ATOM 934 C CA . LEU A 1 116 ? 11.838 -5.259 -30.714 1.00 94.25 116 LEU A CA 1
ATOM 935 C C . LEU A 1 116 ? 11.919 -6.203 -29.509 1.00 94.25 116 LEU A C 1
ATOM 937 O O . LEU A 1 116 ? 10.899 -6.466 -28.884 1.00 94.25 116 LEU A O 1
ATOM 941 N N . LYS A 1 117 ? 13.119 -6.673 -29.130 1.00 92.75 117 LYS A N 1
ATOM 942 C CA . LYS A 1 117 ? 13.318 -7.490 -27.912 1.00 92.75 117 LYS A CA 1
ATOM 943 C C . LYS A 1 117 ? 12.801 -6.785 -26.652 1.00 92.75 117 LYS A C 1
ATOM 945 O O . LYS A 1 117 ? 12.405 -7.448 -25.700 1.00 92.75 117 LYS A O 1
ATOM 950 N N . TYR A 1 118 ? 12.845 -5.458 -26.647 1.00 93.75 118 TYR A N 1
ATOM 951 C CA . TYR A 1 118 ? 12.432 -4.601 -25.540 1.00 93.75 118 TYR A CA 1
ATOM 952 C C . TYR A 1 118 ? 11.047 -3.963 -25.771 1.00 93.75 118 TYR A C 1
ATOM 954 O O . TYR A 1 118 ? 10.713 -2.929 -25.180 1.00 93.75 118 TYR A O 1
ATOM 962 N N . ASP A 1 119 ? 10.229 -4.577 -26.633 1.00 95.56 119 ASP A N 1
ATOM 963 C CA . ASP A 1 119 ? 8.845 -4.203 -26.946 1.00 95.56 119 ASP A CA 1
ATOM 964 C C . ASP A 1 119 ? 8.681 -2.734 -27.383 1.00 95.56 119 ASP A C 1
ATOM 966 O O . ASP A 1 119 ? 7.709 -2.066 -27.015 1.00 95.56 119 ASP A O 1
ATOM 970 N N . MET A 1 120 ? 9.668 -2.151 -28.068 1.00 96.81 120 MET A N 1
ATOM 971 C CA . MET A 1 120 ? 9.545 -0.782 -28.585 1.00 96.81 120 MET A CA 1
ATOM 972 C C . MET A 1 120 ? 8.469 -0.713 -29.673 1.00 96.81 120 MET A C 1
ATOM 974 O O . MET A 1 120 ? 8.325 -1.637 -30.470 1.00 96.81 120 MET A O 1
ATOM 978 N N . ALA A 1 121 ? 7.723 0.393 -29.714 1.00 96.56 121 ALA A N 1
ATOM 979 C CA . ALA A 1 121 ? 6.701 0.601 -30.733 1.00 96.56 121 ALA A CA 1
ATOM 980 C C . ALA A 1 121 ? 7.337 0.739 -32.126 1.00 96.56 121 ALA A C 1
ATOM 982 O O . ALA A 1 121 ? 8.372 1.392 -32.267 1.00 96.56 121 ALA A O 1
ATOM 983 N N . GLU A 1 122 ? 6.683 0.191 -33.155 1.00 95.44 122 GLU A N 1
ATOM 984 C CA . GLU A 1 122 ? 7.151 0.258 -34.551 1.00 95.44 122 GLU A CA 1
ATOM 985 C C . GLU A 1 122 ? 7.449 1.700 -34.978 1.00 95.44 122 GLU A C 1
ATOM 987 O O . GLU A 1 122 ? 8.523 1.981 -35.492 1.00 95.44 122 GLU A O 1
ATOM 992 N N . GLY A 1 123 ? 6.585 2.652 -34.610 1.00 95.62 123 GLY A N 1
ATOM 993 C CA . GLY A 1 123 ? 6.800 4.063 -34.929 1.00 95.62 123 GLY A CA 1
ATOM 994 C C . GLY A 1 123 ? 8.061 4.687 -34.312 1.00 95.62 123 GLY A C 1
ATOM 995 O O . GLY A 1 123 ? 8.571 5.660 -34.859 1.00 95.62 123 GLY A O 1
ATOM 996 N N . ASP A 1 124 ? 8.588 4.172 -33.196 1.00 94.56 124 ASP A N 1
ATOM 997 C CA . ASP A 1 124 ? 9.870 4.640 -32.641 1.00 94.56 124 ASP A CA 1
ATOM 998 C C . ASP A 1 124 ? 11.065 3.984 -33.345 1.00 94.56 124 ASP A C 1
ATOM 1000 O O . ASP A 1 124 ? 12.122 4.606 -33.488 1.00 94.56 124 ASP A O 1
ATOM 1004 N N . ILE A 1 125 ? 10.888 2.747 -33.813 1.00 95.50 125 ILE A N 1
ATOM 1005 C CA . ILE A 1 125 ? 11.872 2.010 -34.610 1.00 95.50 125 ILE A CA 1
ATOM 1006 C C . ILE A 1 125 ? 12.022 2.661 -35.989 1.00 95.50 125 ILE A C 1
ATOM 1008 O O . ILE A 1 125 ? 13.146 2.940 -36.409 1.00 95.50 125 ILE A O 1
ATOM 1012 N N . ASP A 1 126 ? 10.907 2.965 -36.652 1.00 95.19 126 ASP A N 1
ATOM 1013 C CA . ASP A 1 126 ? 10.875 3.605 -37.969 1.00 95.19 126 ASP A CA 1
ATOM 1014 C C . ASP A 1 126 ? 11.525 4.988 -37.915 1.00 95.19 126 ASP A C 1
ATOM 1016 O O . ASP A 1 126 ? 12.430 5.282 -38.695 1.00 95.19 126 ASP A O 1
ATOM 1020 N N . LYS A 1 127 ? 11.173 5.797 -36.904 1.00 94.25 127 LYS A N 1
ATOM 1021 C CA . LYS A 1 127 ? 11.823 7.095 -36.668 1.00 94.25 127 LYS A CA 1
ATOM 1022 C C . LYS A 1 127 ? 13.333 6.953 -36.534 1.00 94.25 127 LYS A C 1
ATOM 1024 O O . LYS A 1 127 ? 14.063 7.726 -37.140 1.00 94.25 127 LYS A O 1
ATOM 1029 N N . LEU A 1 128 ? 13.824 5.984 -35.757 1.00 94.06 128 LEU A N 1
ATOM 1030 C CA . LEU A 1 128 ? 15.266 5.757 -35.618 1.00 94.06 128 LEU A CA 1
ATOM 1031 C C . LEU A 1 128 ? 15.909 5.344 -36.955 1.00 94.06 128 LEU A C 1
ATOM 1033 O O . LEU A 1 128 ? 17.028 5.769 -37.265 1.00 94.06 128 LEU A O 1
ATOM 1037 N N . ALA A 1 129 ? 15.224 4.509 -37.739 1.00 91.25 129 ALA A N 1
ATOM 1038 C CA . ALA A 1 129 ? 15.697 4.054 -39.040 1.00 91.25 129 ALA A CA 1
ATOM 1039 C C . ALA A 1 129 ? 15.818 5.214 -40.042 1.00 91.25 129 ALA A C 1
ATOM 1041 O O . ALA A 1 129 ? 16.829 5.284 -40.743 1.00 91.25 129 ALA A O 1
ATOM 1042 N N . GLU A 1 130 ? 14.863 6.147 -40.035 1.00 93.25 130 GLU A N 1
ATOM 1043 C CA . GLU A 1 130 ? 14.805 7.326 -40.911 1.00 93.25 130 GLU A CA 1
ATOM 1044 C C . GLU A 1 130 ? 15.823 8.423 -40.569 1.00 93.25 130 GLU A C 1
ATOM 1046 O O . GLU A 1 130 ? 16.164 9.226 -41.436 1.00 93.25 130 GLU A O 1
ATOM 1051 N N . LEU A 1 131 ? 16.338 8.472 -39.333 1.00 92.50 131 LEU A N 1
ATOM 1052 C CA . LEU A 1 131 ? 17.341 9.471 -38.949 1.00 92.50 131 LEU A CA 1
ATOM 1053 C C . LEU A 1 131 ? 18.601 9.349 -39.822 1.00 92.50 131 LEU A C 1
ATOM 1055 O O . LEU A 1 131 ? 19.197 8.276 -39.913 1.00 92.50 131 LEU A O 1
ATOM 1059 N N . ASP A 1 132 ? 19.062 10.454 -40.406 1.00 93.94 132 ASP A N 1
ATOM 1060 C CA . ASP A 1 132 ? 20.335 10.508 -41.136 1.00 93.94 132 ASP A CA 1
ATOM 1061 C C . ASP A 1 132 ? 21.508 10.680 -40.157 1.00 93.94 132 ASP A C 1
ATOM 1063 O O . ASP A 1 132 ? 22.087 11.752 -39.991 1.00 93.94 132 ASP A O 1
ATOM 1067 N N . LEU A 1 133 ? 21.778 9.618 -39.399 1.00 93.25 133 LEU A N 1
ATOM 1068 C CA . LEU A 1 133 ? 22.818 9.551 -38.377 1.00 93.25 133 LEU A CA 1
ATOM 1069 C C . LEU A 1 133 ? 23.742 8.368 -38.652 1.00 93.25 133 LEU A C 1
ATOM 1071 O O . LEU A 1 133 ? 23.305 7.319 -39.135 1.00 93.25 133 LEU A O 1
ATOM 1075 N N . ASP A 1 134 ? 25.010 8.502 -38.267 1.00 93.25 134 ASP A N 1
ATOM 1076 C CA . ASP A 1 134 ? 25.943 7.385 -38.310 1.00 93.25 134 ASP A CA 1
ATOM 1077 C C . ASP A 1 134 ? 25.499 6.251 -37.363 1.00 93.25 134 ASP A C 1
ATOM 1079 O O . ASP A 1 134 ? 24.752 6.450 -36.396 1.00 93.25 134 ASP A O 1
ATOM 1083 N N . PHE A 1 135 ? 25.974 5.034 -37.629 1.00 89.38 135 PHE A N 1
ATOM 1084 C CA . PHE A 1 135 ? 25.557 3.846 -36.885 1.00 89.38 135 PHE A CA 1
ATOM 1085 C C . PHE A 1 135 ? 25.835 3.940 -35.377 1.00 89.38 135 PHE A C 1
ATOM 1087 O O . PHE A 1 135 ? 25.028 3.471 -34.573 1.00 89.38 135 PHE A O 1
ATOM 1094 N N . ARG A 1 136 ? 26.949 4.565 -34.969 1.00 89.50 136 ARG A N 1
ATOM 1095 C CA . ARG A 1 136 ? 27.295 4.728 -33.551 1.00 89.50 136 ARG A CA 1
ATOM 1096 C C . ARG A 1 136 ? 26.295 5.654 -32.870 1.00 89.50 136 ARG A C 1
ATOM 1098 O O . ARG A 1 136 ? 25.852 5.348 -31.764 1.00 89.50 136 ARG A O 1
ATOM 1105 N N . THR A 1 137 ? 25.904 6.739 -33.530 1.00 92.25 137 THR A N 1
ATOM 1106 C CA . THR A 1 137 ? 24.881 7.644 -33.001 1.00 92.25 137 THR A CA 1
ATOM 1107 C C . THR A 1 137 ? 23.512 6.962 -32.943 1.00 92.25 137 THR A C 1
ATOM 1109 O O . THR A 1 137 ? 22.887 6.980 -31.884 1.00 92.25 137 THR A O 1
ATOM 1112 N N . LYS A 1 138 ? 23.081 6.249 -33.999 1.00 93.00 138 LYS A N 1
ATOM 1113 C CA . LYS A 1 138 ? 21.830 5.458 -33.969 1.00 93.00 138 LYS A CA 1
ATOM 1114 C C . LYS A 1 138 ? 21.814 4.427 -32.846 1.00 93.00 138 LYS A C 1
ATOM 1116 O O . LYS A 1 138 ? 20.797 4.264 -32.182 1.00 93.00 138 LYS A O 1
ATOM 1121 N N . LYS A 1 139 ? 22.940 3.759 -32.599 1.00 91.62 139 LYS A N 1
ATOM 1122 C CA . LYS A 1 139 ? 23.099 2.802 -31.501 1.00 91.62 139 LYS A CA 1
ATOM 1123 C C . LYS A 1 139 ? 22.877 3.463 -30.138 1.00 91.62 139 LYS A C 1
ATOM 1125 O O . LYS A 1 139 ? 22.080 2.969 -29.345 1.00 91.62 139 LYS A O 1
ATOM 1130 N N . THR A 1 140 ? 23.537 4.588 -29.874 1.00 90.62 140 THR A N 1
ATOM 1131 C CA . THR A 1 140 ? 23.347 5.339 -28.621 1.00 90.62 140 THR A CA 1
ATOM 1132 C C . THR A 1 140 ? 21.901 5.810 -28.465 1.00 90.62 140 THR A C 1
ATOM 1134 O O . THR A 1 140 ? 21.344 5.708 -27.373 1.00 90.62 140 THR A O 1
ATOM 1137 N N . THR A 1 141 ? 21.266 6.260 -29.551 1.00 93.00 141 THR A N 1
ATOM 1138 C CA . THR A 1 141 ? 19.856 6.673 -29.543 1.00 93.00 141 THR A CA 1
ATOM 1139 C C . THR A 1 141 ? 18.906 5.496 -29.302 1.00 93.00 141 THR A C 1
ATOM 1141 O O . THR A 1 141 ? 17.983 5.621 -28.507 1.00 93.00 141 THR A O 1
ATOM 1144 N N . ALA A 1 142 ? 19.134 4.330 -29.913 1.00 93.25 142 ALA A N 1
ATOM 1145 C CA . ALA A 1 142 ? 18.333 3.128 -29.660 1.00 93.25 142 ALA A CA 1
ATOM 1146 C C . ALA A 1 142 ? 18.383 2.728 -28.179 1.00 93.25 142 ALA A C 1
ATOM 1148 O O . ALA A 1 142 ? 17.351 2.484 -27.554 1.00 93.25 142 ALA A O 1
ATOM 1149 N N . TYR A 1 143 ? 19.591 2.708 -27.612 1.00 92.44 143 TYR A N 1
ATOM 1150 C CA . TYR A 1 143 ? 19.803 2.414 -26.200 1.00 92.44 143 TYR A CA 1
ATOM 1151 C C . TYR A 1 143 ? 19.107 3.431 -25.293 1.00 92.44 143 TYR A C 1
ATOM 1153 O O . TYR A 1 143 ? 18.400 3.041 -24.367 1.00 92.44 143 TYR A O 1
ATOM 1161 N N . SER A 1 144 ? 19.253 4.730 -25.572 1.00 91.50 144 SER A N 1
ATOM 1162 C CA . SER A 1 144 ? 18.637 5.773 -24.748 1.00 91.50 144 SER A CA 1
ATOM 1163 C C . SER A 1 144 ? 17.109 5.740 -24.807 1.00 91.50 144 SER A C 1
ATOM 1165 O O . SER A 1 144 ? 16.472 5.966 -23.781 1.00 91.50 144 SER A O 1
ATOM 1167 N N . LEU A 1 145 ? 16.513 5.402 -25.956 1.00 93.88 145 LEU A N 1
ATOM 1168 C CA . LEU A 1 145 ? 15.065 5.224 -26.098 1.00 93.88 145 LEU A CA 1
ATOM 1169 C C . LEU A 1 145 ? 14.550 4.040 -25.274 1.00 93.88 145 LEU A C 1
ATOM 1171 O O . LEU A 1 145 ? 13.579 4.196 -24.531 1.00 93.88 145 LEU A O 1
ATOM 1175 N N . VAL A 1 146 ? 15.215 2.883 -25.358 1.00 94.12 146 VAL A N 1
ATOM 1176 C CA . VAL A 1 146 ? 14.857 1.697 -24.563 1.00 94.12 146 VAL A CA 1
ATOM 1177 C C . VAL A 1 146 ? 15.004 1.993 -23.071 1.00 94.12 146 VAL A C 1
ATOM 1179 O O . VAL A 1 146 ? 14.058 1.801 -22.309 1.00 94.12 146 VAL A O 1
ATOM 1182 N N . LEU A 1 147 ? 16.152 2.531 -22.651 1.00 91.81 147 LEU A N 1
ATOM 1183 C CA . LEU A 1 147 ? 16.403 2.876 -21.253 1.00 91.81 147 LEU A CA 1
ATOM 1184 C C . LEU A 1 147 ? 15.369 3.879 -20.727 1.00 91.81 147 LEU A C 1
ATOM 1186 O O . LEU A 1 147 ? 14.832 3.696 -19.635 1.00 91.81 147 LEU A O 1
ATOM 1190 N N . LYS A 1 148 ? 15.051 4.915 -21.512 1.00 93.06 148 LYS A N 1
ATOM 1191 C CA . LYS A 1 148 ? 14.028 5.904 -21.161 1.00 93.06 148 LYS A CA 1
ATOM 1192 C C . LYS A 1 148 ? 12.666 5.245 -20.945 1.00 93.06 148 LYS A C 1
ATOM 1194 O O . LYS A 1 148 ? 12.054 5.490 -19.912 1.00 93.06 148 LYS A O 1
ATOM 1199 N N . LYS A 1 149 ? 12.222 4.372 -21.857 1.00 94.62 149 LYS A N 1
ATOM 1200 C CA . LYS A 1 149 ? 10.945 3.650 -21.728 1.00 94.62 149 LYS A CA 1
ATOM 1201 C C . LYS A 1 149 ? 10.850 2.895 -20.398 1.00 94.62 149 LYS A C 1
ATOM 1203 O O . LYS A 1 149 ? 9.862 3.047 -19.683 1.00 94.62 149 LYS A O 1
ATOM 1208 N N . TYR A 1 150 ? 11.855 2.090 -20.050 1.00 94.12 150 TYR A N 1
ATOM 1209 C CA . TYR A 1 150 ? 11.809 1.306 -18.808 1.00 94.12 150 TYR A CA 1
ATOM 1210 C C . TYR A 1 150 ? 11.947 2.172 -17.553 1.00 94.12 150 TYR A C 1
ATOM 1212 O O . TYR A 1 150 ? 11.270 1.898 -16.562 1.00 94.12 150 TYR A O 1
ATOM 1220 N N . ARG A 1 151 ? 12.737 3.252 -17.602 1.00 92.69 151 ARG A N 1
ATOM 1221 C CA . ARG A 1 151 ? 12.782 4.246 -16.518 1.00 92.69 151 ARG A CA 1
ATOM 1222 C C . ARG A 1 151 ? 11.425 4.907 -16.299 1.00 92.69 151 ARG A C 1
ATOM 1224 O O . ARG A 1 151 ? 10.977 4.981 -15.160 1.00 92.69 151 ARG A O 1
ATOM 1231 N N . ASP A 1 152 ? 10.746 5.323 -17.366 1.00 94.50 152 ASP A N 1
ATOM 1232 C CA . ASP A 1 152 ? 9.418 5.936 -17.275 1.00 94.50 152 ASP A CA 1
ATOM 1233 C C . ASP A 1 152 ? 8.396 4.954 -16.670 1.00 94.50 152 ASP A C 1
ATOM 1235 O O . ASP A 1 152 ? 7.598 5.337 -15.812 1.00 94.50 152 ASP A O 1
ATOM 1239 N N . ILE A 1 153 ? 8.442 3.671 -17.052 1.00 96.12 153 ILE A N 1
ATOM 1240 C CA . ILE A 1 153 ? 7.605 2.617 -16.447 1.00 96.12 153 ILE A CA 1
ATOM 1241 C C . ILE A 1 153 ? 7.901 2.480 -14.948 1.00 96.12 153 ILE A C 1
ATOM 1243 O O . ILE A 1 153 ? 6.974 2.495 -14.136 1.00 96.12 153 ILE A O 1
ATOM 1247 N N . ALA A 1 154 ? 9.178 2.384 -14.570 1.00 94.88 154 ALA A N 1
ATOM 1248 C CA . ALA A 1 154 ? 9.582 2.232 -13.178 1.00 94.88 154 ALA A CA 1
ATOM 1249 C C . ALA A 1 154 ? 9.160 3.435 -12.319 1.00 94.88 154 ALA A C 1
ATOM 1251 O O . ALA A 1 154 ? 8.517 3.253 -11.285 1.00 94.88 154 ALA A O 1
ATOM 1252 N N . ILE A 1 155 ? 9.416 4.663 -12.778 1.00 94.62 155 ILE A N 1
ATOM 1253 C CA . ILE A 1 155 ? 9.016 5.898 -12.085 1.00 94.62 155 ILE A CA 1
ATOM 1254 C C . ILE A 1 155 ? 7.498 5.955 -11.889 1.00 94.62 155 ILE A C 1
ATOM 1256 O O . ILE A 1 155 ? 7.032 6.256 -10.790 1.00 94.62 155 ILE A O 1
ATOM 1260 N N . ASN A 1 156 ? 6.717 5.640 -12.926 1.00 97.00 156 ASN A N 1
ATOM 1261 C CA . ASN A 1 156 ? 5.259 5.633 -12.810 1.00 97.00 156 ASN A CA 1
ATOM 1262 C C . ASN A 1 156 ? 4.781 4.591 -11.793 1.00 97.00 156 ASN A C 1
ATOM 1264 O O . ASN A 1 156 ? 3.981 4.922 -10.923 1.00 97.00 156 ASN A O 1
ATOM 1268 N N . SER A 1 157 ? 5.329 3.374 -11.834 1.00 97.69 157 SER A N 1
ATOM 1269 C CA . SER A 1 157 ? 4.964 2.317 -10.883 1.00 97.69 157 SER A CA 1
ATOM 1270 C C . SER A 1 157 ? 5.314 2.659 -9.427 1.00 97.69 157 SER A C 1
ATOM 1272 O O . SER A 1 157 ? 4.547 2.342 -8.517 1.00 97.69 157 SER A O 1
ATOM 1274 N N . LEU A 1 158 ? 6.429 3.360 -9.194 1.00 96.81 158 LEU A N 1
ATOM 1275 C CA . LEU A 1 158 ? 6.804 3.861 -7.869 1.00 96.81 158 LEU A CA 1
ATOM 1276 C C . LEU A 1 158 ? 5.840 4.933 -7.387 1.00 96.81 158 LEU A C 1
ATOM 1278 O O . LEU A 1 158 ? 5.375 4.865 -6.252 1.00 96.81 158 LEU A O 1
ATOM 1282 N N . ARG A 1 159 ? 5.505 5.886 -8.259 1.00 97.31 159 ARG A N 1
ATOM 1283 C CA . ARG A 1 159 ? 4.553 6.952 -7.948 1.00 97.31 159 ARG A CA 1
ATOM 1284 C C . ARG A 1 159 ? 3.173 6.389 -7.617 1.00 97.31 159 ARG A C 1
ATOM 1286 O O . ARG A 1 159 ? 2.525 6.883 -6.701 1.00 97.31 159 ARG A O 1
ATOM 1293 N N . ASP A 1 160 ? 2.730 5.354 -8.325 1.00 98.31 160 ASP A N 1
ATOM 1294 C CA . ASP A 1 160 ? 1.458 4.688 -8.043 1.00 98.31 160 ASP A CA 1
ATOM 1295 C C . ASP A 1 160 ? 1.465 4.034 -6.651 1.00 98.31 160 ASP A C 1
ATOM 1297 O O . ASP A 1 160 ? 0.517 4.208 -5.883 1.00 98.31 160 ASP A O 1
ATOM 1301 N N . ALA A 1 161 ? 2.553 3.344 -6.286 1.00 98.12 161 ALA A N 1
ATOM 1302 C CA . ALA A 1 161 ? 2.720 2.760 -4.955 1.00 98.12 161 ALA A CA 1
ATOM 1303 C C . ALA A 1 161 ? 2.802 3.829 -3.846 1.00 98.12 161 ALA A C 1
ATOM 1305 O O . ALA A 1 161 ? 2.172 3.682 -2.797 1.00 98.12 161 ALA A O 1
ATOM 1306 N N . GLU A 1 162 ? 3.542 4.914 -4.075 1.00 97.62 162 GLU A N 1
ATOM 1307 C CA . GLU A 1 162 ? 3.692 6.025 -3.130 1.00 97.62 162 GLU A CA 1
ATOM 1308 C C . GLU A 1 162 ? 2.357 6.739 -2.892 1.00 97.62 162 GLU A C 1
ATOM 1310 O O . GLU A 1 162 ? 1.917 6.863 -1.748 1.00 97.62 162 GLU A O 1
ATOM 1315 N N . ASN A 1 163 ? 1.653 7.103 -3.969 1.00 98.19 163 ASN A N 1
ATOM 1316 C CA . ASN A 1 163 ? 0.321 7.700 -3.897 1.00 98.19 163 ASN A CA 1
ATOM 1317 C C . ASN A 1 163 ? -0.652 6.810 -3.120 1.00 98.19 163 ASN A C 1
ATOM 1319 O O . ASN A 1 163 ? -1.429 7.307 -2.302 1.00 98.19 163 ASN A O 1
ATOM 1323 N N . TYR A 1 164 ? -0.609 5.496 -3.355 1.00 98.31 164 TYR A N 1
ATOM 1324 C CA . TYR A 1 164 ? -1.465 4.551 -2.649 1.00 98.31 164 TYR A CA 1
ATOM 1325 C C . TYR A 1 164 ? -1.187 4.535 -1.142 1.00 98.31 164 TYR A C 1
ATOM 1327 O O . TYR A 1 164 ? -2.135 4.513 -0.351 1.00 98.31 164 TYR A O 1
ATOM 1335 N N . ILE A 1 165 ? 0.085 4.590 -0.731 1.00 97.00 165 ILE A N 1
ATOM 1336 C CA . ILE A 1 165 ? 0.461 4.683 0.686 1.00 97.00 165 ILE A CA 1
ATOM 1337 C C . ILE A 1 165 ? -0.063 5.970 1.302 1.00 97.00 165 ILE A C 1
ATOM 1339 O O . ILE A 1 165 ? -0.728 5.912 2.334 1.00 97.00 165 ILE A O 1
ATOM 1343 N N . THR A 1 166 ? 0.177 7.112 0.659 1.00 97.00 166 THR A N 1
ATOM 1344 C CA . THR A 1 166 ? -0.275 8.416 1.158 1.00 97.00 166 THR A CA 1
ATOM 1345 C C . THR A 1 166 ? -1.795 8.469 1.312 1.00 97.00 166 THR A C 1
ATOM 1347 O O . THR A 1 166 ? -2.299 8.941 2.325 1.00 97.00 166 THR A O 1
ATOM 1350 N N . GLN A 1 167 ? -2.549 7.937 0.347 1.00 98.12 167 GLN A N 1
ATOM 1351 C CA . GLN A 1 167 ? -4.016 7.930 0.397 1.00 98.12 167 GLN A CA 1
ATOM 1352 C C . GLN A 1 167 ? -4.594 6.989 1.463 1.00 98.12 167 GLN A C 1
ATOM 1354 O O . GLN A 1 167 ? -5.738 7.165 1.878 1.00 98.12 167 GLN A O 1
ATOM 1359 N N . ASN A 1 168 ? -3.831 5.983 1.897 1.00 98.06 168 ASN A N 1
ATOM 1360 C CA . ASN A 1 168 ? -4.292 4.947 2.821 1.00 98.06 168 ASN A CA 1
ATOM 1361 C C . ASN A 1 168 ? -3.469 4.909 4.123 1.00 98.06 168 ASN A C 1
ATOM 1363 O O . ASN A 1 168 ? -3.468 3.886 4.806 1.00 98.06 168 ASN A O 1
ATOM 1367 N N . GLU A 1 169 ? -2.812 6.015 4.493 1.00 96.31 169 GLU A N 1
ATOM 1368 C CA . GLU A 1 169 ? -1.884 6.096 5.634 1.00 96.31 169 GLU A CA 1
ATOM 1369 C C . GLU A 1 169 ? -2.496 5.576 6.946 1.00 96.31 169 GLU A C 1
ATOM 137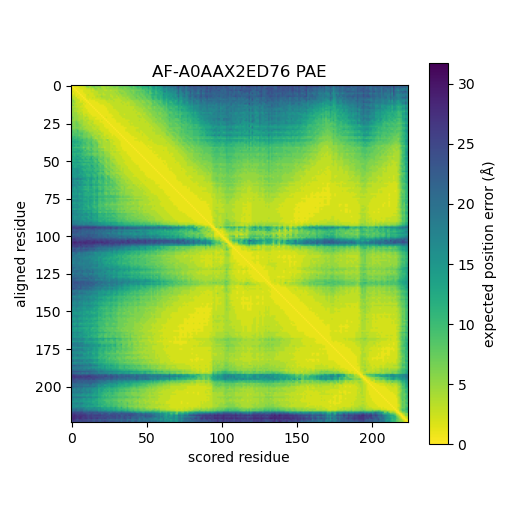1 O O . GLU A 1 169 ? -1.847 4.833 7.675 1.00 96.31 169 GLU A O 1
ATOM 1376 N N . LEU A 1 170 ? -3.780 5.861 7.197 1.00 97.19 170 LEU A N 1
ATOM 1377 C CA . LEU A 1 170 ? -4.511 5.438 8.404 1.00 97.19 170 LEU A CA 1
ATOM 1378 C C . LEU A 1 170 ? -4.601 3.913 8.599 1.00 97.19 170 LEU A C 1
ATOM 1380 O O . LEU A 1 170 ? -4.925 3.438 9.693 1.00 97.19 170 LEU A O 1
ATOM 1384 N N . TYR A 1 171 ? -4.373 3.134 7.542 1.00 97.44 171 TYR A N 1
ATOM 1385 C CA . TYR A 1 171 ? -4.432 1.678 7.603 1.00 97.44 171 TYR A CA 1
ATOM 1386 C C . TYR A 1 171 ? -3.066 1.040 7.843 1.00 97.44 171 TYR A C 1
ATOM 1388 O O . TYR A 1 171 ? -3.030 -0.112 8.267 1.00 97.44 171 TYR A O 1
ATOM 1396 N N . PHE A 1 172 ? -1.957 1.738 7.593 1.00 97.06 172 PHE A N 1
ATOM 1397 C CA . PHE A 1 172 ? -0.611 1.169 7.691 1.00 97.06 172 PHE A CA 1
ATOM 1398 C C . PHE A 1 172 ? 0.021 1.431 9.059 1.00 97.06 172 PHE A C 1
ATOM 1400 O O . PHE A 1 172 ? -0.255 2.440 9.703 1.00 97.06 172 PHE A O 1
ATOM 1407 N N . SER A 1 173 ? 0.876 0.511 9.518 1.00 96.38 173 SER A N 1
ATOM 1408 C CA . SER A 1 173 ? 1.696 0.770 10.702 1.00 96.38 173 SER A CA 1
ATOM 1409 C C . SER A 1 173 ? 2.826 1.737 10.356 1.00 96.38 173 SER A C 1
ATOM 1411 O O . SER A 1 173 ? 3.256 1.823 9.199 1.00 96.38 173 SER A O 1
ATOM 1413 N N . SER A 1 174 ? 3.325 2.450 11.365 1.00 96.06 174 SER A N 1
ATOM 1414 C CA . SER A 1 174 ? 4.481 3.347 11.247 1.00 96.06 174 SER A CA 1
ATOM 1415 C C . SER A 1 174 ? 5.676 2.658 10.593 1.00 96.06 174 SER A C 1
ATOM 1417 O O . SER A 1 174 ? 6.299 3.202 9.690 1.00 96.06 174 SER A O 1
ATOM 1419 N N . GLU A 1 175 ? 5.939 1.416 10.985 1.00 96.38 175 GLU A N 1
ATOM 1420 C CA . GLU A 1 175 ? 7.051 0.601 10.521 1.00 96.38 175 GLU A CA 1
ATOM 1421 C C . GLU A 1 175 ? 6.941 0.301 9.025 1.00 96.38 175 GLU A C 1
ATOM 1423 O O . GLU A 1 175 ? 7.926 0.394 8.292 1.00 96.38 175 GLU A O 1
ATOM 1428 N N . VAL A 1 176 ? 5.739 -0.036 8.549 1.00 96.12 176 VAL A N 1
ATOM 1429 C CA . VAL A 1 176 ? 5.485 -0.273 7.121 1.00 96.12 176 VAL A CA 1
ATOM 1430 C C . VAL A 1 176 ? 5.608 1.024 6.330 1.00 96.12 176 VAL A C 1
ATOM 1432 O O . VAL A 1 176 ? 6.210 1.019 5.253 1.00 96.12 176 VAL A O 1
ATOM 1435 N N . ALA A 1 177 ? 5.087 2.133 6.857 1.00 95.81 177 ALA A N 1
ATOM 1436 C CA . ALA A 1 177 ? 5.211 3.442 6.225 1.00 95.81 177 ALA A CA 1
ATOM 1437 C C . ALA A 1 177 ? 6.685 3.866 6.094 1.00 95.81 177 ALA A C 1
ATOM 1439 O O . ALA A 1 177 ? 7.121 4.257 5.011 1.00 95.81 177 ALA A O 1
ATOM 1440 N N . ASP A 1 178 ? 7.480 3.713 7.152 1.00 96.50 178 ASP A N 1
ATOM 1441 C CA . ASP A 1 178 ? 8.899 4.078 7.169 1.00 96.50 178 ASP A CA 1
ATOM 1442 C C . ASP A 1 178 ? 9.743 3.198 6.246 1.00 96.50 178 ASP A C 1
ATOM 1444 O O . ASP A 1 178 ? 10.562 3.706 5.473 1.00 96.50 178 ASP A O 1
ATOM 1448 N N . LEU A 1 179 ? 9.514 1.882 6.258 1.00 97.19 179 LEU A N 1
ATOM 1449 C CA . LEU A 1 179 ? 10.170 0.969 5.322 1.00 97.19 179 LEU A CA 1
ATOM 1450 C C . LEU A 1 179 ? 9.812 1.292 3.867 1.00 97.19 179 LEU A C 1
ATOM 1452 O O . LEU A 1 179 ? 10.674 1.199 2.995 1.00 97.19 179 LEU A O 1
ATOM 1456 N N . SER A 1 180 ? 8.574 1.713 3.603 1.00 96.38 180 SER A N 1
ATOM 1457 C CA . SER A 1 180 ? 8.139 2.085 2.255 1.00 96.38 180 SER A CA 1
ATOM 1458 C C . SER A 1 180 ? 8.792 3.387 1.798 1.00 96.38 180 SER A C 1
ATOM 1460 O O . SER A 1 180 ? 9.320 3.452 0.693 1.00 96.38 180 SER A O 1
ATOM 1462 N N . ARG A 1 181 ? 8.873 4.402 2.670 1.00 95.81 181 ARG A N 1
ATOM 1463 C CA . ARG A 1 181 ? 9.635 5.636 2.398 1.00 95.81 181 ARG A CA 1
ATOM 1464 C C . ARG A 1 181 ? 11.102 5.334 2.108 1.00 95.81 181 ARG A C 1
ATOM 1466 O O . ARG A 1 181 ? 11.676 5.897 1.179 1.00 95.81 181 ARG A O 1
ATOM 1473 N N . LYS A 1 182 ? 11.708 4.417 2.869 1.00 96.00 182 LYS A N 1
ATOM 1474 C CA . LYS A 1 182 ? 13.083 3.964 2.627 1.00 96.00 182 LYS A CA 1
ATOM 1475 C C . LYS A 1 182 ? 13.217 3.278 1.267 1.00 96.00 182 LYS A C 1
ATOM 1477 O O . LYS A 1 182 ? 14.157 3.585 0.541 1.00 96.00 182 LYS A O 1
ATOM 1482 N N . PHE A 1 183 ? 12.276 2.403 0.910 1.00 95.56 183 PHE A N 1
ATOM 1483 C CA . PHE A 1 183 ? 12.222 1.765 -0.406 1.00 95.56 183 PHE A CA 1
ATOM 1484 C C . PHE A 1 183 ? 12.154 2.802 -1.532 1.00 95.56 183 PHE A C 1
ATOM 1486 O O . PHE A 1 183 ? 12.978 2.755 -2.443 1.00 95.56 183 PHE A O 1
ATOM 1493 N N . PHE A 1 184 ? 11.255 3.787 -1.443 1.00 95.12 184 PHE A N 1
ATOM 1494 C CA . PHE A 1 184 ? 11.145 4.849 -2.450 1.00 95.12 184 PHE A CA 1
ATOM 1495 C C . PHE A 1 184 ? 12.400 5.717 -2.527 1.00 95.12 184 PHE A C 1
ATOM 1497 O O . PHE A 1 184 ? 12.853 6.030 -3.622 1.00 95.12 184 PHE A O 1
ATOM 1504 N N . SER A 1 185 ? 12.994 6.076 -1.387 1.00 93.75 185 SER A N 1
ATOM 1505 C CA . SER A 1 185 ? 14.227 6.872 -1.338 1.00 93.75 185 SER A CA 1
ATOM 1506 C C . SER A 1 185 ? 15.382 6.176 -2.064 1.00 93.75 185 SER A C 1
ATOM 1508 O O . SER A 1 185 ? 15.988 6.759 -2.961 1.00 93.75 185 SER A O 1
ATOM 1510 N N . ILE A 1 186 ? 15.616 4.901 -1.740 1.00 92.06 186 ILE A N 1
ATOM 1511 C CA . ILE A 1 186 ? 16.665 4.078 -2.358 1.00 92.06 186 ILE A CA 1
ATOM 1512 C C . ILE A 1 186 ? 16.393 3.868 -3.850 1.00 92.06 186 ILE A C 1
ATOM 1514 O O . ILE A 1 186 ? 17.285 3.940 -4.689 1.00 92.06 186 ILE A O 1
ATOM 1518 N N . THR A 1 187 ? 15.136 3.636 -4.209 1.00 91.00 187 THR A N 1
ATOM 1519 C CA . THR A 1 187 ? 14.787 3.429 -5.611 1.00 91.00 187 THR A CA 1
ATOM 1520 C C . THR A 1 187 ? 14.944 4.712 -6.429 1.00 91.00 187 THR A C 1
ATOM 1522 O O . THR A 1 187 ? 15.398 4.688 -7.568 1.00 91.00 187 THR A O 1
ATOM 1525 N N . ASN A 1 188 ? 14.631 5.865 -5.842 1.00 90.12 188 ASN A N 1
ATOM 1526 C CA . ASN A 1 188 ? 14.843 7.153 -6.491 1.00 90.12 188 ASN A CA 1
ATOM 1527 C C . ASN A 1 188 ? 16.331 7.502 -6.642 1.00 90.12 188 ASN A C 1
ATOM 1529 O O . ASN A 1 188 ? 16.669 8.213 -7.590 1.00 90.12 188 ASN A O 1
ATOM 1533 N N . SER A 1 189 ? 17.221 7.023 -5.761 1.00 89.69 189 SER A N 1
ATOM 1534 C CA . SER A 1 189 ? 18.667 7.226 -5.935 1.00 89.69 189 SER A CA 1
ATOM 1535 C C . SER A 1 189 ? 19.233 6.422 -7.106 1.00 89.69 189 SER A C 1
ATOM 1537 O O . SER A 1 189 ? 20.071 6.960 -7.822 1.00 89.69 189 SER A O 1
ATOM 1539 N N . ILE A 1 190 ? 18.708 5.221 -7.399 1.00 87.69 190 ILE A N 1
ATOM 1540 C CA . ILE A 1 190 ? 19.102 4.421 -8.584 1.00 87.69 190 ILE A CA 1
ATOM 1541 C C . ILE A 1 190 ? 18.980 5.211 -9.881 1.00 87.69 190 ILE A C 1
ATOM 1543 O O . ILE A 1 190 ? 19.822 5.123 -10.765 1.00 87.69 190 ILE A O 1
ATOM 1547 N N . PHE A 1 191 ? 17.915 5.997 -10.020 1.00 83.56 191 PHE A N 1
ATOM 1548 C CA . PHE A 1 191 ? 17.699 6.756 -11.248 1.00 83.56 191 PHE A CA 1
ATOM 1549 C C . PHE A 1 191 ? 18.541 8.035 -11.331 1.00 83.56 191 PHE A C 1
ATOM 1551 O O . PHE A 1 191 ? 18.559 8.672 -12.386 1.00 83.56 191 PHE A O 1
ATOM 1558 N N . ARG A 1 192 ? 19.220 8.421 -10.242 1.00 84.31 192 ARG A N 1
ATOM 1559 C CA . ARG A 1 192 ? 20.062 9.623 -10.152 1.00 84.31 192 ARG A CA 1
ATOM 1560 C C . ARG A 1 192 ? 21.556 9.315 -10.220 1.00 84.31 192 ARG A C 1
ATOM 1562 O O . ARG A 1 192 ? 22.297 10.145 -10.735 1.00 84.31 192 ARG A O 1
ATOM 1569 N N . GLU A 1 193 ? 21.983 8.174 -9.691 1.00 77.81 193 GLU A N 1
ATOM 1570 C CA . GLU A 1 193 ? 23.391 7.788 -9.555 1.00 77.81 193 GLU A CA 1
ATOM 1571 C C . GLU A 1 193 ? 23.757 6.691 -10.569 1.00 77.81 193 GLU A C 1
ATOM 1573 O O . GLU A 1 193 ? 22.942 5.823 -10.866 1.00 77.81 193 GLU A O 1
ATOM 1578 N N . GLU A 1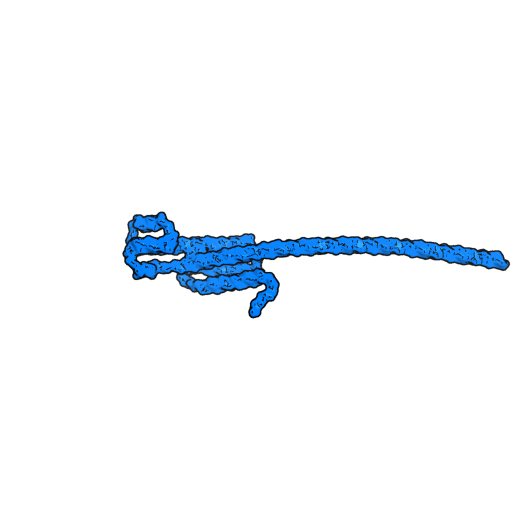 194 ? 24.971 6.738 -11.133 1.00 64.81 194 GLU A N 1
ATOM 1579 C CA . GLU A 1 194 ? 25.425 5.764 -12.145 1.00 64.81 194 GLU A CA 1
ATOM 1580 C C . GLU A 1 194 ? 25.900 4.423 -11.547 1.00 64.81 194 GLU A C 1
ATOM 1582 O O . GLU A 1 194 ? 25.841 3.417 -12.248 1.00 64.81 194 GLU A O 1
ATOM 1587 N N . ASP A 1 195 ? 26.294 4.380 -10.267 1.00 64.31 195 ASP A N 1
ATOM 1588 C CA . ASP A 1 195 ? 26.866 3.197 -9.592 1.00 64.31 195 ASP A CA 1
ATOM 1589 C C . ASP A 1 195 ? 26.012 2.753 -8.392 1.00 64.31 195 ASP A C 1
ATOM 1591 O O . ASP A 1 195 ? 26.403 2.886 -7.230 1.00 64.31 195 ASP A O 1
ATOM 1595 N N . PHE A 1 196 ? 24.816 2.229 -8.660 1.00 69.56 196 PHE A N 1
ATOM 1596 C CA . PHE A 1 196 ? 23.937 1.740 -7.600 1.00 69.56 196 PHE A CA 1
ATOM 1597 C C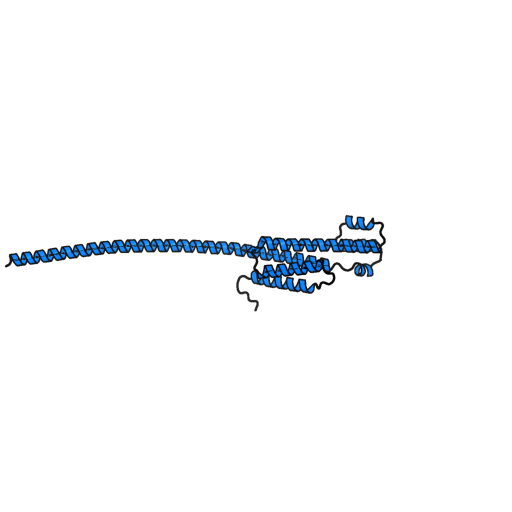 . PHE A 1 196 ? 23.942 0.208 -7.478 1.00 69.56 196 PHE A C 1
ATOM 1599 O O . PHE A 1 196 ? 23.789 -0.508 -8.465 1.00 69.56 196 PHE A O 1
ATOM 1606 N N . ASP A 1 197 ? 24.044 -0.290 -6.242 1.00 79.69 197 ASP A N 1
ATOM 1607 C CA . ASP A 1 197 ? 23.949 -1.716 -5.910 1.00 79.69 197 ASP A CA 1
ATOM 1608 C C . ASP A 1 197 ? 22.493 -2.143 -5.649 1.00 79.69 197 ASP A C 1
ATOM 1610 O O . ASP A 1 197 ? 21.919 -1.895 -4.582 1.00 79.69 197 ASP A O 1
ATOM 1614 N N . GLU A 1 198 ? 21.905 -2.836 -6.626 1.00 79.19 198 GLU A N 1
ATOM 1615 C CA . GLU A 1 198 ? 20.537 -3.369 -6.592 1.00 79.19 198 GLU A CA 1
ATOM 1616 C C . GLU A 1 198 ? 20.241 -4.238 -5.353 1.00 79.19 198 GLU A C 1
ATOM 1618 O O . GLU A 1 198 ? 19.104 -4.272 -4.870 1.00 79.19 198 GLU A O 1
ATOM 1623 N N . THR A 1 199 ? 21.269 -4.839 -4.742 1.00 87.06 199 THR A N 1
ATOM 1624 C CA . THR A 1 199 ? 21.149 -5.654 -3.523 1.00 87.06 199 THR A CA 1
ATOM 1625 C C . THR A 1 199 ? 20.447 -4.900 -2.388 1.00 87.06 199 THR A C 1
ATOM 1627 O O . THR A 1 199 ? 19.685 -5.486 -1.612 1.00 87.06 199 THR A O 1
ATOM 1630 N N . TYR A 1 200 ? 20.642 -3.581 -2.281 1.00 87.12 200 TYR A N 1
ATOM 1631 C CA . TYR A 1 200 ? 19.987 -2.777 -1.244 1.00 87.12 200 TYR A CA 1
ATOM 1632 C C . TYR A 1 200 ? 18.473 -2.665 -1.440 1.00 87.12 200 TYR A C 1
ATOM 1634 O O . TYR A 1 200 ? 17.728 -2.681 -0.451 1.00 87.12 200 TYR A O 1
ATOM 1642 N N . VAL A 1 201 ? 18.007 -2.577 -2.688 1.00 88.88 201 VAL A N 1
ATOM 1643 C CA . VAL A 1 201 ? 16.573 -2.556 -3.006 1.00 88.88 201 VAL A CA 1
ATOM 1644 C C . VAL A 1 201 ? 15.936 -3.881 -2.612 1.00 88.88 201 VAL A C 1
ATOM 1646 O O . VAL A 1 201 ? 14.904 -3.886 -1.935 1.00 88.88 201 VAL A O 1
ATOM 1649 N N . ASP A 1 202 ? 16.586 -4.994 -2.948 1.00 91.75 202 ASP A N 1
ATOM 1650 C CA . ASP A 1 202 ? 16.123 -6.335 -2.595 1.00 91.75 202 ASP A CA 1
ATOM 1651 C C . ASP A 1 202 ? 16.012 -6.533 -1.087 1.00 91.75 202 ASP A C 1
ATOM 1653 O O . ASP A 1 202 ? 14.992 -7.023 -0.592 1.00 91.75 202 ASP A O 1
ATOM 1657 N N . ILE A 1 203 ? 17.022 -6.102 -0.327 1.00 93.25 203 ILE A N 1
ATOM 1658 C CA . ILE A 1 203 ? 17.010 -6.197 1.137 1.00 93.25 203 ILE A CA 1
ATOM 1659 C C . ILE A 1 203 ? 15.813 -5.437 1.718 1.00 93.25 203 ILE A C 1
ATOM 1661 O O . ILE A 1 203 ? 15.089 -5.970 2.566 1.00 93.25 203 ILE A O 1
ATOM 1665 N N . VAL A 1 204 ? 15.582 -4.197 1.278 1.00 92.12 204 VAL A N 1
ATOM 1666 C CA . VAL A 1 204 ? 14.469 -3.388 1.795 1.00 92.12 204 VAL A CA 1
ATOM 1667 C C . VAL A 1 204 ? 13.121 -3.962 1.366 1.00 92.12 204 VAL A C 1
ATOM 1669 O O . VAL A 1 204 ? 12.214 -4.046 2.196 1.00 92.12 204 VAL A O 1
ATOM 1672 N N . HIS A 1 205 ? 13.000 -4.443 0.132 1.00 94.00 205 HIS A N 1
ATOM 1673 C CA . HIS A 1 205 ? 11.794 -5.102 -0.359 1.00 94.00 205 HIS A CA 1
ATOM 1674 C C . HIS A 1 205 ? 11.470 -6.393 0.423 1.00 94.00 205 HIS A C 1
ATOM 1676 O O . HIS A 1 205 ? 10.323 -6.610 0.824 1.00 94.00 205 HIS A O 1
ATOM 1682 N N . GLN A 1 206 ? 12.469 -7.222 0.751 1.00 94.75 206 GLN A N 1
ATOM 1683 C CA . GLN A 1 206 ? 12.263 -8.404 1.602 1.00 94.75 206 GLN A CA 1
ATOM 1684 C C . GLN A 1 206 ? 11.865 -8.028 3.034 1.00 94.75 206 GLN A C 1
ATOM 1686 O O . GLN A 1 206 ? 11.008 -8.686 3.628 1.00 94.75 206 GLN A O 1
ATOM 1691 N N . ASN A 1 207 ? 12.443 -6.963 3.593 1.00 94.69 207 ASN A N 1
ATOM 1692 C CA . ASN A 1 207 ? 12.056 -6.469 4.916 1.00 94.69 207 ASN A CA 1
ATOM 1693 C C . ASN A 1 207 ? 10.607 -5.963 4.929 1.00 94.69 207 ASN A C 1
ATOM 1695 O O . ASN A 1 207 ? 9.860 -6.314 5.843 1.00 94.69 207 ASN A O 1
ATOM 1699 N N . LEU A 1 208 ? 10.183 -5.235 3.890 1.00 94.50 208 LEU A N 1
ATOM 1700 C CA . LEU A 1 208 ? 8.785 -4.836 3.691 1.00 94.50 208 LEU A CA 1
ATOM 1701 C C . LEU A 1 208 ? 7.857 -6.045 3.654 1.00 94.50 208 LEU A C 1
ATOM 1703 O O . LEU A 1 208 ? 6.877 -6.093 4.395 1.00 94.50 208 LEU A O 1
ATOM 1707 N N . ARG A 1 209 ? 8.198 -7.062 2.856 1.00 95.25 209 ARG A N 1
ATOM 1708 C CA . ARG A 1 209 ? 7.420 -8.302 2.762 1.00 95.25 209 ARG A CA 1
ATOM 1709 C C . ARG A 1 209 ? 7.259 -8.981 4.121 1.00 95.25 209 ARG A C 1
ATOM 1711 O O . ARG A 1 209 ? 6.150 -9.381 4.472 1.00 95.25 209 ARG A O 1
ATOM 1718 N N . ARG A 1 210 ? 8.347 -9.130 4.884 1.00 95.12 210 ARG A N 1
ATOM 1719 C CA . ARG A 1 210 ? 8.308 -9.747 6.223 1.00 95.12 210 ARG A CA 1
ATOM 1720 C C . ARG A 1 210 ? 7.450 -8.932 7.186 1.00 95.12 210 ARG A C 1
ATOM 1722 O O . ARG A 1 210 ? 6.611 -9.513 7.869 1.00 95.12 210 ARG A O 1
ATOM 1729 N N . GLN A 1 211 ? 7.617 -7.609 7.207 1.00 95.38 211 GLN A N 1
ATOM 1730 C CA . GLN A 1 211 ? 6.835 -6.747 8.090 1.00 95.38 211 GLN A CA 1
ATOM 1731 C C . GLN A 1 211 ? 5.348 -6.788 7.726 1.00 95.38 211 GLN A C 1
ATOM 1733 O O . GLN A 1 211 ? 4.521 -7.023 8.596 1.00 95.38 211 GLN A O 1
ATOM 1738 N N . MET A 1 212 ? 4.992 -6.664 6.446 1.00 94.69 212 MET A N 1
ATOM 1739 C CA . MET A 1 212 ? 3.597 -6.754 6.004 1.00 94.69 212 MET A CA 1
ATOM 1740 C C . MET A 1 212 ? 2.969 -8.109 6.343 1.00 94.69 212 MET A C 1
ATOM 1742 O O . MET A 1 212 ? 1.835 -8.150 6.808 1.00 94.69 212 MET A O 1
ATOM 1746 N N . LYS A 1 213 ? 3.702 -9.219 6.178 1.00 93.06 213 LYS A N 1
ATOM 1747 C CA . LYS A 1 213 ? 3.237 -10.542 6.624 1.00 93.06 213 LYS A CA 1
ATOM 1748 C C . LYS A 1 213 ? 2.959 -10.577 8.125 1.00 93.06 213 LYS A C 1
ATOM 1750 O O . LYS A 1 213 ? 1.915 -11.080 8.524 1.00 93.06 213 LYS A O 1
ATOM 1755 N N . ARG A 1 214 ? 3.859 -10.020 8.940 1.00 92.44 214 ARG A N 1
ATOM 1756 C CA . ARG A 1 214 ? 3.692 -9.937 10.397 1.00 92.44 214 ARG A CA 1
ATOM 1757 C C . ARG A 1 214 ? 2.458 -9.121 10.783 1.00 92.44 214 ARG A C 1
ATOM 1759 O O . ARG A 1 214 ? 1.703 -9.546 11.643 1.00 92.44 214 ARG A O 1
ATOM 1766 N N . GLU A 1 215 ? 2.240 -7.987 10.127 1.00 91.31 215 GLU A N 1
ATOM 1767 C CA . GLU A 1 215 ? 1.082 -7.111 10.361 1.00 91.31 215 GLU A CA 1
ATOM 1768 C C . GLU A 1 215 ? -0.247 -7.734 9.909 1.00 91.31 215 GLU A C 1
ATOM 1770 O O . GLU A 1 215 ? -1.304 -7.377 10.424 1.00 91.31 215 GLU A O 1
ATOM 1775 N N . MET A 1 216 ? -0.204 -8.646 8.934 1.00 89.75 216 MET A N 1
ATOM 1776 C CA . MET A 1 216 ? -1.372 -9.384 8.448 1.00 89.75 216 MET A CA 1
ATOM 1777 C C . MET A 1 216 ? -1.621 -10.700 9.195 1.00 89.75 216 MET A C 1
ATOM 1779 O O . MET A 1 216 ? -2.675 -11.306 9.004 1.00 89.75 216 MET A O 1
ATOM 1783 N N . ALA A 1 217 ? -0.687 -11.170 10.020 1.00 88.94 217 ALA A N 1
ATOM 1784 C CA . ALA A 1 217 ? -0.878 -12.386 10.797 1.00 88.94 217 ALA A CA 1
ATOM 1785 C C . ALA A 1 217 ? -1.913 -12.130 11.908 1.00 88.94 217 ALA A C 1
ATOM 1787 O O . ALA A 1 217 ? -1.650 -11.422 12.880 1.00 88.94 217 ALA A O 1
ATOM 1788 N N . ILE A 1 218 ? -3.114 -12.693 11.756 1.00 67.19 218 ILE A N 1
ATOM 1789 C CA . ILE A 1 218 ? -4.145 -12.665 12.797 1.00 67.19 218 ILE A CA 1
ATOM 1790 C C . ILE A 1 218 ? -3.788 -13.736 13.833 1.00 67.19 218 ILE A C 1
ATOM 1792 O O . ILE A 1 218 ? -3.910 -14.930 13.568 1.00 67.19 218 ILE A O 1
ATOM 1796 N N . GLY A 1 219 ? -3.365 -13.304 15.021 1.00 56.44 219 GLY A N 1
ATOM 1797 C CA . GLY A 1 219 ? -3.023 -14.203 16.125 1.00 56.44 219 GLY A CA 1
ATOM 1798 C C . GLY A 1 219 ? -1.628 -14.821 16.001 1.00 56.44 219 GLY A C 1
ATOM 1799 O O . GLY A 1 219 ? -1.026 -14.833 14.934 1.00 56.44 219 GLY A O 1
ATOM 1800 N N . TYR A 1 220 ? -1.106 -15.291 17.138 1.00 43.56 220 TYR A N 1
ATOM 1801 C CA . TYR A 1 220 ? 0.240 -15.833 17.368 1.00 43.56 220 TYR A CA 1
ATOM 1802 C C . TYR A 1 220 ? 0.588 -17.077 16.518 1.00 43.56 220 TYR A C 1
ATOM 1804 O O . TYR A 1 220 ? 0.927 -18.126 17.056 1.00 43.56 220 TYR A O 1
ATOM 1812 N N . TYR A 1 221 ? 0.584 -16.980 15.192 1.00 47.66 221 TYR A N 1
ATOM 1813 C CA . TYR A 1 221 ? 1.382 -17.866 14.352 1.00 47.66 221 TYR A CA 1
ATOM 1814 C C . TYR A 1 221 ? 2.830 -17.381 14.434 1.00 47.66 221 TYR A C 1
ATOM 1816 O O . TYR A 1 221 ? 3.359 -16.757 13.518 1.00 47.66 221 TYR A O 1
ATOM 1824 N N . GLN A 1 222 ? 3.453 -17.592 15.596 1.00 46.31 222 GLN A N 1
ATOM 1825 C CA . GLN A 1 222 ? 4.905 -17.623 15.654 1.00 46.31 222 GLN A CA 1
ATOM 1826 C C . GLN A 1 222 ? 5.319 -18.822 14.804 1.00 46.31 222 GLN A C 1
ATOM 1828 O O . GLN A 1 222 ? 5.012 -19.957 15.160 1.00 46.31 222 GLN A O 1
ATOM 1833 N N . GLU A 1 223 ? 5.931 -18.558 13.650 1.00 49.31 223 GLU A N 1
ATOM 1834 C CA . GLU A 1 223 ? 6.688 -19.567 12.912 1.00 49.31 223 GLU A CA 1
ATOM 1835 C C . GLU A 1 223 ? 7.806 -20.057 13.852 1.00 49.31 223 GLU A C 1
ATOM 1837 O O . GLU A 1 223 ? 8.844 -19.410 13.989 1.00 49.31 223 GLU A O 1
ATOM 1842 N N . THR A 1 224 ? 7.522 -21.129 14.598 1.00 49.78 224 THR A N 1
ATOM 1843 C CA . THR A 1 224 ? 8.524 -22.035 15.179 1.00 49.78 224 THR A CA 1
ATOM 1844 C C . THR A 1 224 ? 9.237 -22.795 14.082 1.00 49.78 224 THR A C 1
ATOM 1846 O O . THR A 1 224 ? 8.519 -23.276 13.173 1.00 49.78 224 THR A O 1
#

Foldseek 3Di:
DVVVVVVVVVVVVVVVVCVVVVVVVVVVVVVVVVVVVVVVVVVVVVVVVVVVVVVVVVVVVVVVVLLVVLLVLLVVLLVLLVQLLVLLVVLVPLDQLVVQPVVDDLDLVSLLVSLVVLVHDPVVSVVLVPDPDDSVVSSVVSSVVSSVVSVVSNVVSLVVSVVSCVVPVVSDDPVLSVLSVVLSVLSVVPVVDPDHDSVVNVVSSVVSVVVSVVVSDDDPPPPD

Mean predicted aligned error: 7.87 Å

Solvent-accessible surface area (backbone atoms only — not comparable to full-atom values): 12458 Å² total; per-residue (Å²): 110,70,69,60,51,51,52,54,51,53,52,53,52,50,50,52,48,52,52,49,54,48,52,51,50,53,49,52,52,50,50,52,52,52,51,51,50,52,50,48,52,52,51,51,51,53,50,53,51,51,54,50,50,52,51,49,52,50,51,52,51,52,49,49,54,49,52,56,49,30,53,54,52,52,56,50,49,51,52,34,47,52,53,18,51,54,30,44,51,54,38,70,63,60,67,59,61,66,66,66,44,71,81,44,68,96,49,71,68,49,54,50,52,52,41,52,75,68,70,50,57,65,72,60,50,50,53,58,68,69,50,97,59,57,69,70,56,45,49,54,50,53,47,51,53,54,49,48,53,34,43,53,52,18,54,51,34,42,50,53,34,51,52,52,46,68,77,44,48,93,61,54,54,69,68,59,53,52,48,48,53,49,44,52,53,56,56,56,44,49,81,73,46,94,86,65,70,66,67,58,57,53,53,44,51,53,50,46,52,53,50,54,51,59,74,63,51,84,64,92,77,70,88,124

Sequence (224 aa):
MEEILQLIGGTTIAIALITFLGKQGIQAYINLLTQKSLSNYKNELNKMARETEHDLQRKIHDFGLYSSKRHEKYSEIYRLLQVAHSSVVKATDVVNINDYLKERDQNVLSLVSYMLKYDMAEGDIDKLAELDLDFRTKKTTAYSLVLKKYRDIAINSLRDAENYITQNELYFSSEVADLSRKFFSITNSIFREEDFDETYVDIVHQNLRRQMKREMAIGYYQET

Secondary structure (DSSP, 8-state):
-HHHHHHHHHHHHHHHHHHHHHHHHHHHHHHHHHHHHHHHHHHHHHHHHHHHHHHHHHHHHHHHHHHHHHHHHHHHHHHHHHHHHHHHHHHH----HHHHHHTS-SSHHHHHHHHHHTT--HHHHHHHHHS---HHHHHHHHHHHHHHHHHHHHHHHHHHHHHHHHHTGGGS-HHHHHHHHHHHHHHHHHTT-SS--THHHHHHHHHHHHHHHHHH--S-----